Protein AF-A0A927NJ85-F1 (afdb_monomer)

Secondary structure (DSSP, 8-state):
-EEEE-SEEEEEETTEEEEEETTEEEE--HHHHHHHHHHTTS-B--SSHHHHHHHHHHHHTTSEEEE-S-SHHHHHHHHTTS-EEE-SS---GGG--HHHHHHHHHHH-SS-PPPHHHHHHHHHTT----TTTTSTT-HHHHHHHH-SSS--SSS-HHHHHTT-TTHHHHHHHHHHHHHTTSEEE-

Solvent-accessible surface area (backbone atoms only — not comparable to full-atom values): 10404 Å² total; per-residue (Å²): 104,29,29,31,30,29,35,41,85,73,48,76,54,98,61,29,30,31,38,29,54,98,86,49,76,47,78,38,54,53,68,46,26,51,53,43,60,55,14,45,40,33,80,38,65,60,89,47,74,68,48,42,53,43,48,52,50,33,35,75,73,58,38,25,45,74,25,69,82,68,58,69,59,36,56,47,62,43,44,62,73,31,44,62,40,62,50,94,67,86,70,78,70,84,84,50,54,72,68,47,50,48,52,50,50,50,54,63,29,84,61,54,84,55,42,55,40,57,49,42,46,35,56,68,70,66,55,74,76,41,74,82,62,60,38,84,83,35,43,65,62,52,47,42,70,79,50,77,53,88,82,52,77,87,57,48,64,60,64,60,39,64,72,41,87,53,35,60,60,50,50,53,38,51,37,51,35,21,56,69,60,50,34,44,32,80

Nearest PDB structures (foldseek):
  6gri-assembly1_2-2  TM=5.937E-01  e=5.751E-01  Escherichia coli
  6tay-assembly1_A  TM=2.257E-01  e=4.557E+00  Mus musculus

Foldseek 3Di:
DKKAFAFDFDDDDDQWTWGDDPHDTDIDDNLLSVLNVVRLLHIDDQPDPVNVVSVVVCVVVVRMPDFDPDDLLSLLVRQQVWFKAFDPDDDDVPPDDPLLVQLLLVRPQPLDTDGLLLSLLCVLVPPTSDPVCSDHPNNVVSVCSSDVDPPCPPPPSSRVSSPRPCSSVSSVSSSNCSNVRRIGID

Sequence (186 aa):
MLYISKGKLVKRRRKQVLVSRFGGGQVLNELQSRLWLNGLTGFVEPMDSEEEQAVLFLIKEGLAIACEMGTGREQYLTLTKCILCVYKKKGRTWFYKKREKEVLLWLRYQGMRLSIEELIFLFEKKIAPTPERLKKGNEEAIRRLLYPSPIIIGNPLRNVMAVALCRDEIISTVLSLLKKREIFLI

pLDDT: mean 88.99, std 10.51, range [46.75, 97.81]

Structure (mmCIF, N/CA/C/O backbone):
data_AF-A0A927NJ85-F1
#
_entry.id   AF-A0A927NJ85-F1
#
loop_
_atom_site.group_PDB
_atom_site.id
_atom_site.type_symbol
_atom_site.label_atom_id
_atom_site.label_alt_id
_atom_site.label_comp_id
_atom_site.label_asym_id
_atom_site.label_entity_id
_atom_site.label_seq_id
_atom_site.pdbx_PDB_ins_code
_atom_site.Cartn_x
_atom_site.Cartn_y
_atom_site.Cartn_z
_atom_site.occupancy
_atom_site.B_iso_or_equiv
_atom_site.auth_seq_id
_atom_site.auth_comp_id
_atom_site.auth_asym_id
_atom_site.auth_atom_id
_atom_site.pdbx_PDB_model_num
ATOM 1 N N . MET A 1 1 ? 1.120 -8.685 -17.686 1.00 90.31 1 MET A N 1
ATOM 2 C CA . MET A 1 1 ? 1.214 -8.794 -16.203 1.00 90.31 1 MET A CA 1
ATOM 3 C C . MET A 1 1 ? 0.954 -7.427 -15.589 1.00 90.31 1 MET A C 1
ATOM 5 O O . MET A 1 1 ? 1.341 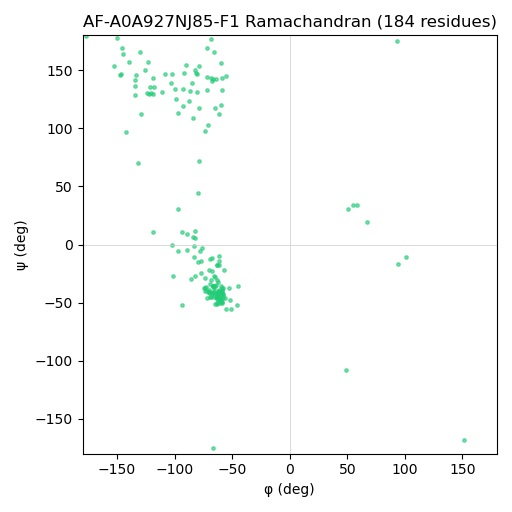-6.446 -16.206 1.00 90.31 1 MET A O 1
ATOM 9 N N . LEU A 1 2 ? 0.364 -7.326 -14.394 1.00 95.00 2 LEU A N 1
ATOM 10 C CA . LEU A 1 2 ? 0.303 -6.044 -13.681 1.00 95.00 2 LEU A CA 1
ATOM 11 C C . LEU A 1 2 ? 1.534 -5.876 -12.787 1.00 95.00 2 LEU A C 1
ATOM 13 O O . LEU A 1 2 ? 2.119 -6.852 -12.321 1.00 95.00 2 LEU A O 1
ATOM 17 N N . TYR A 1 3 ? 1.905 -4.637 -12.489 1.00 96.50 3 TYR A N 1
ATOM 18 C CA . TYR A 1 3 ? 2.911 -4.327 -11.478 1.00 96.50 3 TYR A CA 1
ATOM 19 C C . TYR A 1 3 ? 2.514 -3.112 -10.645 1.00 96.50 3 TYR A C 1
ATOM 21 O O . TYR A 1 3 ? 1.735 -2.263 -11.077 1.00 96.50 3 TYR A O 1
ATOM 29 N N . ILE A 1 4 ? 3.071 -3.020 -9.441 1.00 96.88 4 ILE A N 1
ATOM 30 C CA . ILE A 1 4 ? 2.970 -1.839 -8.580 1.00 96.88 4 ILE A CA 1
ATOM 31 C C . ILE A 1 4 ? 4.344 -1.512 -7.997 1.00 96.88 4 ILE A C 1
ATOM 33 O O . ILE A 1 4 ? 5.128 -2.408 -7.668 1.00 96.88 4 ILE A O 1
ATOM 37 N N . SER A 1 5 ? 4.659 -0.225 -7.897 1.00 97.00 5 SER A N 1
ATOM 38 C CA . SER A 1 5 ? 5.986 0.235 -7.487 1.00 97.00 5 SER A CA 1
ATOM 39 C C . SER A 1 5 ? 6.163 0.220 -5.973 1.00 97.00 5 SER A C 1
ATOM 41 O O . SER A 1 5 ? 5.246 0.496 -5.198 1.00 97.00 5 SER A O 1
ATOM 43 N N . LYS A 1 6 ? 7.399 -0.041 -5.558 1.00 95.69 6 LYS A N 1
ATOM 44 C CA . LYS A 1 6 ? 7.869 -0.069 -4.175 1.00 95.69 6 LYS A CA 1
ATOM 45 C C . LYS A 1 6 ? 9.024 0.913 -3.990 1.00 95.69 6 LYS A C 1
ATOM 47 O O . LYS A 1 6 ? 9.736 1.271 -4.926 1.00 95.69 6 LYS A O 1
ATOM 52 N N . GLY A 1 7 ? 9.235 1.331 -2.752 1.00 93.56 7 GLY A N 1
ATOM 53 C CA . GLY A 1 7 ? 10.247 2.300 -2.366 1.00 93.56 7 GLY A CA 1
ATOM 54 C C . GLY A 1 7 ? 9.734 3.738 -2.334 1.00 93.56 7 GLY A C 1
ATOM 55 O O . GLY A 1 7 ? 8.596 4.067 -2.668 1.00 93.56 7 GLY A O 1
ATOM 56 N N . LYS A 1 8 ? 10.617 4.621 -1.880 1.00 92.06 8 LYS A N 1
ATOM 57 C CA . LYS A 1 8 ? 10.346 6.034 -1.650 1.00 92.06 8 LYS A CA 1
ATOM 58 C C . LYS A 1 8 ? 11.099 6.884 -2.664 1.00 92.06 8 LYS A C 1
ATOM 60 O O . LYS A 1 8 ? 12.315 6.769 -2.788 1.00 92.06 8 LYS A O 1
ATOM 65 N N . LEU A 1 9 ? 10.404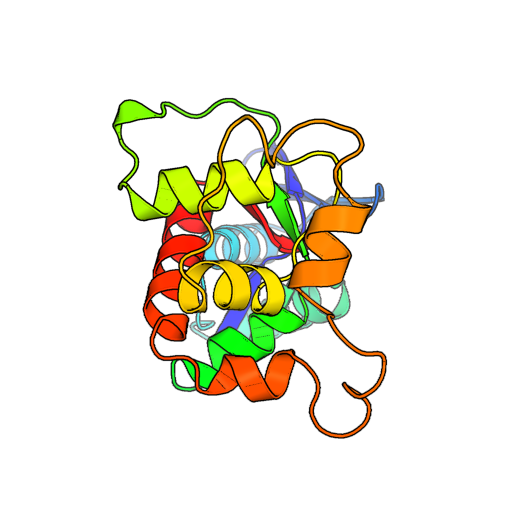 7.822 -3.305 1.00 91.56 9 LEU A N 1
ATOM 66 C CA . LEU A 1 9 ? 11.047 8.850 -4.124 1.00 91.56 9 LEU A CA 1
ATOM 67 C C . LEU A 1 9 ? 11.908 9.754 -3.227 1.00 91.56 9 LEU A C 1
ATOM 69 O O . LEU A 1 9 ? 11.379 10.434 -2.344 1.00 91.56 9 LEU A O 1
ATOM 73 N N . VAL A 1 10 ? 13.220 9.774 -3.461 1.00 89.44 10 VAL A N 1
ATOM 74 C CA . VAL A 1 10 ? 14.168 10.647 -2.748 1.00 89.44 10 VAL A CA 1
ATOM 75 C C . VAL A 1 10 ? 14.377 11.941 -3.518 1.00 89.44 10 VAL A C 1
ATOM 77 O O . VAL A 1 10 ? 14.241 13.030 -2.963 1.00 89.44 10 VAL A O 1
ATOM 80 N N . LYS A 1 11 ? 14.700 11.830 -4.808 1.00 87.94 11 LYS A N 1
ATOM 81 C CA . LYS A 1 11 ? 14.971 12.975 -5.679 1.00 87.94 11 LYS A CA 1
ATOM 82 C C . LYS A 1 11 ? 14.513 12.669 -7.096 1.00 87.94 11 LYS A C 1
ATOM 84 O O . LYS A 1 11 ? 14.620 11.540 -7.556 1.00 87.94 11 LYS A O 1
ATOM 89 N N . ARG A 1 12 ? 14.045 13.693 -7.803 1.00 88.69 12 ARG A N 1
ATOM 90 C CA . ARG A 1 12 ? 13.775 13.642 -9.242 1.00 88.69 12 ARG A CA 1
ATOM 91 C C . ARG A 1 12 ? 14.666 14.667 -9.934 1.00 88.69 12 ARG A C 1
ATOM 93 O O . ARG A 1 12 ? 14.713 15.815 -9.499 1.00 88.69 12 ARG A O 1
ATOM 100 N N . ARG A 1 13 ? 15.392 14.255 -10.974 1.00 84.25 13 ARG A N 1
ATOM 101 C CA . ARG A 1 13 ? 16.228 15.135 -11.806 1.00 84.25 13 ARG A CA 1
ATOM 102 C C . ARG A 1 13 ? 15.888 14.894 -13.270 1.00 84.25 13 ARG A C 1
ATOM 104 O O . ARG A 1 13 ? 16.181 13.826 -13.792 1.00 84.25 13 ARG A O 1
ATOM 111 N N . ARG A 1 14 ? 15.290 15.890 -13.936 1.00 84.75 14 ARG A N 1
ATOM 112 C CA . ARG A 1 14 ? 14.797 15.767 -15.320 1.00 84.75 14 ARG A CA 1
ATOM 113 C C . ARG A 1 14 ? 13.950 14.492 -15.480 1.00 84.75 14 ARG A C 1
ATOM 115 O O . ARG A 1 14 ? 12.849 14.415 -14.930 1.00 84.75 14 ARG A O 1
ATOM 122 N N . LYS A 1 15 ? 14.499 13.498 -16.179 1.00 88.06 15 LYS A N 1
ATOM 123 C CA . LYS A 1 15 ? 13.859 12.231 -16.528 1.00 88.06 15 LYS A CA 1
ATOM 124 C C . LYS A 1 15 ? 14.298 11.039 -15.666 1.00 88.06 15 LYS A C 1
ATOM 126 O O . LYS A 1 15 ? 13.780 9.950 -15.853 1.00 88.06 15 LYS A O 1
ATOM 131 N N . GLN A 1 16 ? 15.207 11.245 -14.714 1.00 91.19 16 GLN A N 1
ATOM 132 C CA . GLN A 1 16 ? 15.686 10.206 -13.804 1.00 91.19 16 GLN A CA 1
ATOM 133 C C . GLN A 1 16 ? 15.156 10.416 -12.384 1.00 91.19 16 GLN A C 1
ATOM 135 O O . GLN A 1 16 ? 15.002 11.553 -11.908 1.00 91.19 16 GLN A O 1
ATOM 140 N N . VAL A 1 17 ? 14.908 9.314 -11.682 1.00 93.12 17 VAL A N 1
ATOM 141 C CA . VAL A 1 17 ? 14.544 9.320 -10.263 1.00 93.12 17 VAL A CA 1
ATOM 142 C C . VAL A 1 17 ? 15.569 8.561 -9.430 1.00 93.12 17 VAL A C 1
ATOM 144 O O . VAL A 1 17 ? 16.118 7.548 -9.849 1.00 93.12 17 VAL A O 1
ATOM 147 N N . LEU A 1 18 ? 15.809 9.075 -8.227 1.00 93.50 18 LEU A N 1
ATOM 148 C CA . LEU A 1 18 ? 16.498 8.377 -7.152 1.00 93.50 18 LEU A CA 1
ATOM 149 C C . LEU A 1 18 ? 15.433 7.780 -6.235 1.00 93.50 18 LEU A C 1
ATOM 151 O O . LEU A 1 18 ? 14.696 8.524 -5.572 1.00 93.50 18 LEU A O 1
ATOM 155 N N . VAL A 1 19 ? 15.362 6.454 -6.204 1.00 92.50 19 VAL A N 1
ATOM 156 C CA . VAL A 1 19 ? 14.448 5.690 -5.352 1.00 92.50 19 VAL A CA 1
ATOM 157 C C . VAL A 1 19 ? 15.228 5.130 -4.178 1.00 92.50 19 VAL A C 1
ATOM 159 O O . VAL A 1 19 ? 16.350 4.670 -4.353 1.00 92.50 19 VAL A O 1
ATOM 162 N N . SER A 1 20 ? 14.648 5.162 -2.980 1.00 90.38 20 SER A N 1
ATOM 163 C CA . SER A 1 20 ? 15.223 4.496 -1.817 1.00 90.38 20 SER A CA 1
ATOM 164 C C . SER A 1 20 ? 14.316 3.413 -1.266 1.00 90.38 20 SER A C 1
ATOM 166 O O . SER A 1 20 ? 13.115 3.622 -1.078 1.00 90.38 20 SER A O 1
ATOM 168 N N . ARG A 1 21 ? 14.925 2.272 -0.951 1.00 82.12 21 ARG A N 1
ATOM 169 C CA . ARG A 1 21 ? 14.306 1.149 -0.254 1.00 82.12 21 ARG A CA 1
ATOM 170 C C . ARG A 1 21 ? 15.271 0.687 0.838 1.00 82.12 21 ARG A C 1
ATOM 172 O O . ARG A 1 21 ? 16.457 0.531 0.581 1.00 82.12 21 ARG A O 1
ATOM 179 N N . PHE A 1 22 ? 14.781 0.560 2.073 1.00 74.75 22 PHE A N 1
ATOM 180 C CA . PHE A 1 22 ? 15.582 0.166 3.247 1.00 74.75 22 PHE A CA 1
ATOM 181 C C . PHE A 1 22 ? 16.890 0.962 3.479 1.00 74.75 22 PHE A C 1
ATOM 183 O O . PHE A 1 22 ? 17.843 0.435 4.035 1.00 74.75 22 PHE A O 1
ATOM 190 N N . GLY A 1 23 ? 16.944 2.242 3.093 1.00 70.19 23 GLY A N 1
ATOM 191 C CA . GLY A 1 23 ? 18.097 3.119 3.357 1.00 70.19 23 GLY A CA 1
ATOM 192 C C . GLY A 1 23 ? 19.138 3.192 2.234 1.00 70.19 23 GLY A C 1
ATOM 193 O O . GLY A 1 23 ? 19.880 4.168 2.187 1.00 70.19 23 GLY A O 1
ATOM 194 N N . GLY A 1 24 ? 19.134 2.253 1.280 1.00 77.75 24 GLY A N 1
ATOM 195 C CA . GLY A 1 24 ? 19.903 2.356 0.031 1.00 77.75 24 GLY A CA 1
ATOM 196 C C . GLY A 1 24 ? 19.173 3.208 -1.010 1.00 77.75 24 GLY A C 1
ATOM 197 O O . GLY A 1 24 ? 17.941 3.272 -0.985 1.00 77.75 24 GLY A O 1
ATOM 198 N N . GLY A 1 25 ? 19.907 3.893 -1.894 1.00 86.44 25 GLY A N 1
ATOM 199 C CA . GLY A 1 25 ? 19.354 4.721 -2.972 1.00 86.44 25 GLY A CA 1
ATOM 200 C C . GLY A 1 25 ? 19.847 4.273 -4.349 1.00 86.44 25 GLY A C 1
ATOM 201 O O . GLY A 1 25 ? 21.050 4.153 -4.547 1.00 86.44 25 GLY A O 1
ATOM 202 N N . GLN A 1 26 ? 18.933 4.073 -5.298 1.00 90.31 26 GLN A N 1
ATOM 203 C CA . GLN A 1 26 ? 19.224 3.646 -6.668 1.00 90.31 26 GLN A CA 1
ATOM 204 C C . GLN A 1 26 ? 18.721 4.681 -7.673 1.00 90.31 26 GLN A C 1
ATOM 206 O O . GLN A 1 26 ? 17.577 5.143 -7.593 1.00 90.31 26 GLN A O 1
ATOM 211 N N . VAL A 1 27 ? 19.590 5.070 -8.605 1.00 93.50 27 VAL A N 1
ATOM 212 C CA . VAL A 1 27 ? 19.229 5.954 -9.717 1.00 93.50 27 VAL A CA 1
ATOM 213 C C . VAL A 1 27 ? 18.716 5.096 -10.863 1.00 93.50 27 VAL A C 1
ATOM 215 O O . VAL A 1 27 ? 19.418 4.207 -11.332 1.00 93.50 27 VAL A O 1
ATOM 218 N N . LEU A 1 28 ? 17.495 5.375 -11.304 1.00 95.50 28 LEU A N 1
ATOM 219 C CA . LEU A 1 28 ? 16.866 4.692 -12.426 1.00 95.50 28 LEU A CA 1
ATOM 220 C C . LEU A 1 28 ? 17.145 5.431 -13.736 1.00 95.50 28 LEU A C 1
ATOM 222 O O . LEU A 1 28 ? 17.226 6.664 -13.759 1.00 95.50 28 LEU A O 1
ATOM 226 N N . ASN A 1 29 ? 17.243 4.686 -14.840 1.00 94.88 29 ASN A N 1
ATOM 227 C CA . ASN A 1 29 ? 17.284 5.283 -16.177 1.00 94.88 29 ASN A CA 1
ATOM 228 C C . ASN A 1 29 ? 15.923 5.921 -16.540 1.00 94.88 29 ASN A C 1
ATOM 230 O O . ASN A 1 29 ? 14.977 5.878 -15.752 1.00 94.88 29 ASN A O 1
ATOM 234 N N . GLU A 1 30 ? 15.815 6.558 -17.706 1.00 96.00 30 GLU A N 1
ATOM 235 C CA . GLU A 1 30 ? 14.591 7.266 -18.112 1.00 96.00 30 GLU A CA 1
ATOM 236 C C . GLU A 1 30 ? 13.355 6.352 -18.161 1.00 96.00 30 GLU A C 1
ATOM 238 O O . GLU A 1 30 ? 12.328 6.673 -17.555 1.00 96.00 30 GLU A O 1
ATOM 243 N N . LEU A 1 31 ? 13.468 5.200 -18.826 1.00 96.50 31 LEU A N 1
ATOM 244 C CA . LEU A 1 31 ? 12.372 4.247 -18.989 1.00 96.50 31 LEU A CA 1
ATOM 245 C C . LEU A 1 31 ? 11.917 3.681 -17.636 1.00 96.50 31 LEU A C 1
ATOM 247 O O . LEU A 1 31 ? 10.745 3.778 -17.272 1.00 96.50 31 LEU A O 1
ATOM 251 N N . GLN A 1 32 ? 12.866 3.188 -16.842 1.00 97.00 32 GLN A N 1
ATOM 252 C CA . GLN A 1 32 ? 12.628 2.674 -15.492 1.00 97.00 32 GLN A CA 1
ATOM 253 C C . GLN A 1 32 ? 12.015 3.740 -14.582 1.00 97.00 32 GLN A C 1
ATOM 255 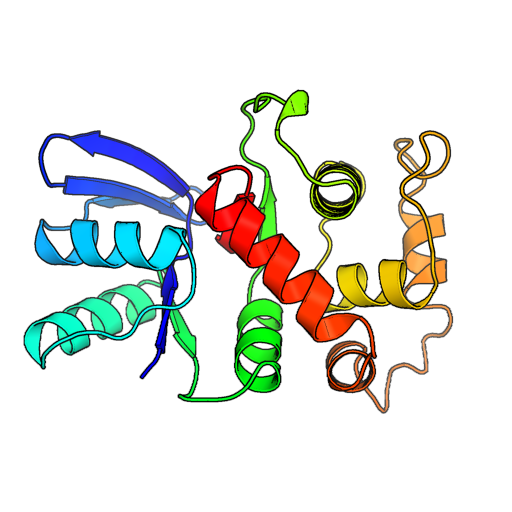O O . GLN A 1 32 ? 11.110 3.449 -13.806 1.00 97.00 32 GLN A O 1
ATOM 260 N N . SER A 1 33 ? 12.473 4.991 -14.686 1.00 97.00 33 SER A N 1
ATOM 261 C CA . SER A 1 33 ? 11.937 6.105 -13.902 1.00 97.00 33 SER A CA 1
ATOM 262 C C . SER A 1 33 ? 10.474 6.370 -14.228 1.00 97.00 33 SER A C 1
ATOM 264 O O . SER A 1 33 ? 9.673 6.580 -13.316 1.00 97.00 33 SER A O 1
ATOM 266 N N . ARG A 1 34 ? 10.113 6.360 -15.515 1.00 96.44 34 ARG A N 1
ATOM 267 C CA . ARG A 1 34 ? 8.730 6.538 -15.967 1.00 96.44 34 ARG A CA 1
ATOM 268 C C . ARG A 1 34 ? 7.842 5.399 -15.472 1.00 96.44 34 ARG A C 1
ATOM 270 O O . ARG A 1 34 ? 6.827 5.667 -14.833 1.00 96.44 34 ARG A O 1
ATOM 277 N N . LEU A 1 35 ? 8.258 4.153 -15.686 1.00 97.62 35 LEU A N 1
ATOM 278 C CA . LEU A 1 35 ? 7.508 2.969 -15.260 1.00 97.62 35 LEU A CA 1
ATOM 279 C C . LEU A 1 35 ? 7.342 2.916 -13.742 1.00 97.62 35 LEU A C 1
ATOM 281 O O . LEU A 1 35 ? 6.237 2.702 -13.241 1.00 97.62 35 LEU A O 1
ATOM 285 N N . TRP A 1 36 ? 8.406 3.202 -12.995 1.00 97.12 36 TRP A N 1
ATOM 286 C CA . TRP A 1 36 ? 8.342 3.256 -11.542 1.00 97.12 36 TRP A CA 1
ATOM 287 C C . TRP A 1 36 ? 7.392 4.362 -11.054 1.00 97.12 36 TRP A C 1
ATOM 289 O O . TRP A 1 36 ? 6.592 4.131 -10.147 1.00 97.12 36 TRP A O 1
ATOM 299 N N . LEU A 1 37 ? 7.406 5.548 -11.676 1.00 95.50 37 LEU A N 1
ATOM 300 C CA . LEU A 1 37 ? 6.470 6.632 -11.351 1.00 95.50 37 LEU A CA 1
ATOM 301 C C . LEU A 1 37 ? 5.012 6.283 -11.682 1.00 95.50 37 LEU A C 1
ATOM 303 O O . LEU A 1 37 ? 4.126 6.695 -10.932 1.00 95.50 37 LEU A O 1
ATOM 307 N N . ASN A 1 38 ? 4.758 5.535 -12.757 1.00 95.38 38 ASN A N 1
ATOM 308 C CA . ASN A 1 38 ? 3.413 5.072 -13.107 1.00 95.38 38 ASN A CA 1
ATOM 309 C C . ASN A 1 38 ? 2.886 4.107 -12.034 1.00 95.38 38 ASN A C 1
ATOM 311 O O . ASN A 1 38 ? 1.834 4.352 -11.435 1.00 95.38 38 ASN A O 1
ATOM 315 N N . GLY A 1 39 ? 3.682 3.087 -11.697 1.00 95.50 39 GLY A N 1
ATOM 316 C CA . GLY A 1 39 ? 3.336 2.090 -10.681 1.00 95.50 39 GLY A CA 1
ATOM 317 C C . GLY A 1 39 ? 3.273 2.635 -9.249 1.00 95.50 39 GLY A C 1
ATOM 318 O O . GLY A 1 39 ? 2.767 1.959 -8.360 1.00 95.50 39 GLY A O 1
ATOM 319 N N . LEU A 1 40 ? 3.742 3.861 -8.975 1.00 92.06 40 LEU A N 1
ATOM 320 C CA . LEU A 1 40 ? 3.536 4.498 -7.663 1.00 92.06 40 LEU A CA 1
ATOM 321 C C . LEU A 1 40 ? 2.067 4.836 -7.392 1.00 92.06 40 LEU A C 1
ATOM 323 O O . LEU A 1 40 ? 1.693 5.052 -6.241 1.00 92.06 40 LEU A O 1
ATOM 327 N N . THR A 1 41 ? 1.260 4.969 -8.443 1.00 89.19 41 THR A N 1
ATOM 328 C CA . THR A 1 41 ? -0.128 5.437 -8.331 1.00 89.19 41 THR A CA 1
ATOM 329 C C . THR A 1 41 ? -1.154 4.307 -8.300 1.00 89.19 41 THR A C 1
ATOM 331 O O . THR A 1 41 ? -2.333 4.574 -8.072 1.00 89.19 41 THR A O 1
ATOM 334 N N . GLY A 1 42 ? -0.713 3.062 -8.480 1.00 93.31 42 GLY A N 1
ATOM 335 C CA . GLY A 1 42 ? -1.552 1.870 -8.482 1.00 93.31 42 GLY A CA 1
ATOM 336 C C . GLY A 1 42 ? -0.966 0.764 -9.354 1.00 93.31 42 GLY A C 1
ATOM 337 O O . GLY A 1 42 ? 0.188 0.845 -9.772 1.00 93.31 42 GLY A O 1
ATOM 338 N N . PHE A 1 43 ? -1.771 -0.265 -9.616 1.00 95.38 43 PHE A N 1
ATOM 339 C CA . PHE A 1 43 ? -1.409 -1.347 -10.528 1.00 95.38 43 PHE A CA 1
ATOM 340 C C . PHE A 1 43 ? -1.425 -0.864 -11.980 1.00 95.38 43 PHE A C 1
ATOM 342 O O . PHE A 1 43 ? -2.378 -0.208 -12.401 1.00 95.38 43 PHE A O 1
ATOM 349 N N . VAL A 1 44 ? -0.372 -1.186 -12.728 1.00 95.50 44 VAL A N 1
ATOM 350 C CA . VAL A 1 44 ? -0.165 -0.760 -14.118 1.00 95.50 44 VAL A CA 1
ATOM 351 C C . VAL A 1 44 ? 0.271 -1.956 -14.956 1.00 95.50 44 VAL A C 1
ATOM 353 O O . VAL A 1 44 ? 0.970 -2.836 -14.459 1.00 95.50 44 VAL A O 1
ATOM 356 N N . GLU A 1 45 ? -0.146 -1.990 -16.217 1.00 95.31 45 GLU A N 1
ATOM 357 C CA . GLU A 1 45 ? 0.305 -2.964 -17.211 1.00 95.31 45 GLU A CA 1
ATOM 358 C C . GLU A 1 45 ? 1.387 -2.326 -18.104 1.00 95.31 45 GLU A C 1
ATOM 360 O O . GLU A 1 45 ? 1.201 -1.176 -18.513 1.00 95.31 45 GLU A O 1
ATOM 365 N N . PRO A 1 46 ? 2.518 -3.007 -18.378 1.00 95.44 46 PRO A N 1
ATOM 366 C CA . PRO A 1 46 ? 3.469 -2.552 -19.388 1.00 95.44 46 PRO A CA 1
ATOM 367 C C . PRO A 1 46 ? 2.841 -2.637 -20.786 1.00 95.44 46 PRO A C 1
ATOM 369 O O . PRO A 1 46 ? 2.100 -3.571 -21.082 1.00 95.44 46 PRO A O 1
ATOM 372 N N . MET A 1 47 ? 3.135 -1.662 -21.643 1.00 95.00 47 MET A N 1
ATOM 373 C CA . MET A 1 47 ? 2.506 -1.532 -22.964 1.00 95.00 47 MET A CA 1
ATOM 374 C C . MET A 1 47 ? 3.141 -2.414 -24.044 1.00 95.00 47 MET A C 1
ATOM 376 O O . MET A 1 47 ? 2.474 -2.771 -25.013 1.00 95.00 47 MET A O 1
ATOM 380 N N . ASP A 1 48 ? 4.423 -2.738 -23.898 1.00 95.81 48 ASP A N 1
ATOM 381 C CA . ASP A 1 48 ? 5.208 -3.483 -24.877 1.00 95.81 48 ASP A CA 1
ATOM 382 C C . ASP A 1 48 ? 6.316 -4.308 -24.197 1.00 95.81 48 ASP A C 1
ATOM 384 O O . ASP A 1 48 ? 6.503 -4.273 -22.975 1.00 95.81 48 ASP A O 1
ATOM 388 N N . SER A 1 49 ? 7.065 -5.064 -25.002 1.00 95.81 49 SER A N 1
ATOM 389 C CA . SER A 1 49 ? 8.149 -5.924 -24.521 1.00 95.81 49 SER A CA 1
ATOM 390 C C . SER A 1 49 ? 9.313 -5.151 -23.890 1.00 95.81 49 SER A C 1
ATOM 392 O O . SER A 1 49 ? 10.014 -5.696 -23.037 1.00 95.81 49 SER A O 1
ATOM 394 N N . GLU A 1 50 ? 9.553 -3.903 -24.305 1.00 96.81 50 GLU A N 1
ATOM 395 C CA . GLU A 1 50 ? 10.621 -3.072 -23.739 1.00 96.81 50 GLU A CA 1
ATOM 396 C C . GLU A 1 50 ? 10.242 -2.630 -22.318 1.00 96.81 50 GLU A C 1
ATOM 398 O O . GLU A 1 50 ? 11.031 -2.770 -21.376 1.00 96.81 50 GLU A O 1
ATOM 403 N N . GLU A 1 51 ? 9.001 -2.169 -22.137 1.00 97.69 51 GLU A N 1
ATOM 404 C CA . GLU A 1 51 ? 8.452 -1.853 -20.822 1.00 97.69 51 GLU A CA 1
ATOM 405 C C . GLU A 1 51 ? 8.411 -3.081 -19.914 1.00 97.69 51 GLU A C 1
ATOM 407 O O . GLU A 1 51 ? 8.770 -2.981 -18.739 1.00 97.69 51 GLU A O 1
ATOM 412 N N . GLU A 1 52 ? 8.032 -4.245 -20.442 1.00 96.94 52 GLU A N 1
ATOM 413 C CA . GLU A 1 52 ? 7.996 -5.487 -19.674 1.00 96.94 52 GLU A CA 1
ATOM 414 C C . GLU A 1 52 ? 9.382 -5.856 -19.127 1.00 96.94 52 GLU A C 1
ATOM 416 O O . GLU A 1 52 ? 9.525 -6.099 -17.925 1.00 96.94 52 GLU A O 1
ATOM 421 N N . GLN A 1 53 ? 10.430 -5.803 -19.956 1.00 97.31 53 GLN A N 1
ATOM 422 C CA . GLN A 1 53 ? 11.806 -6.044 -19.505 1.00 97.31 53 GLN A CA 1
ATOM 423 C C . GLN A 1 53 ? 12.261 -5.030 -18.449 1.00 97.31 53 GLN A C 1
ATOM 425 O O . GLN A 1 53 ? 12.894 -5.397 -17.453 1.00 97.31 53 GLN A O 1
ATOM 430 N N . ALA A 1 54 ? 11.913 -3.754 -18.620 1.00 97.44 54 ALA A N 1
ATOM 431 C CA . ALA A 1 54 ? 12.233 -2.724 -17.641 1.00 97.44 54 ALA A CA 1
ATOM 432 C C . ALA A 1 54 ? 11.478 -2.924 -16.312 1.00 97.44 54 ALA A C 1
ATOM 434 O O . ALA A 1 54 ? 12.053 -2.695 -15.244 1.00 97.44 54 ALA A O 1
ATOM 435 N N . VAL A 1 55 ? 10.228 -3.398 -16.339 1.00 97.81 55 VAL A N 1
ATOM 436 C CA . VAL A 1 55 ? 9.480 -3.775 -15.128 1.00 97.81 55 VAL A CA 1
ATOM 437 C C . VAL A 1 55 ? 10.096 -5.005 -14.462 1.00 97.81 55 VAL A C 1
ATOM 439 O O . VAL A 1 55 ? 10.256 -5.005 -13.241 1.00 97.81 55 VAL A O 1
ATOM 442 N N . LEU A 1 56 ? 10.502 -6.026 -15.223 1.00 97.62 56 LEU A N 1
ATOM 443 C CA . LEU A 1 56 ? 11.198 -7.200 -14.680 1.00 97.62 56 LEU A CA 1
ATOM 444 C C . LEU A 1 56 ? 12.499 -6.810 -13.971 1.00 97.62 56 LEU A C 1
ATOM 446 O O . LEU A 1 56 ? 12.784 -7.324 -12.887 1.00 97.62 56 LEU A O 1
ATOM 450 N N . PHE A 1 57 ? 13.243 -5.843 -14.515 1.00 96.56 57 PHE A N 1
ATOM 451 C CA . PHE A 1 57 ? 14.378 -5.244 -13.814 1.00 96.56 57 PHE A CA 1
ATOM 452 C C . PHE A 1 57 ? 13.947 -4.606 -12.484 1.00 96.56 57 PHE A C 1
ATOM 454 O O . PHE A 1 57 ? 14.522 -4.918 -11.445 1.00 96.56 57 PHE A O 1
ATOM 461 N N . LEU A 1 58 ? 12.906 -3.763 -12.475 1.00 96.94 58 LEU A N 1
ATOM 462 C CA . LEU A 1 58 ? 12.413 -3.144 -11.235 1.00 96.94 58 LEU A CA 1
ATOM 463 C C . LEU A 1 58 ? 11.976 -4.186 -10.195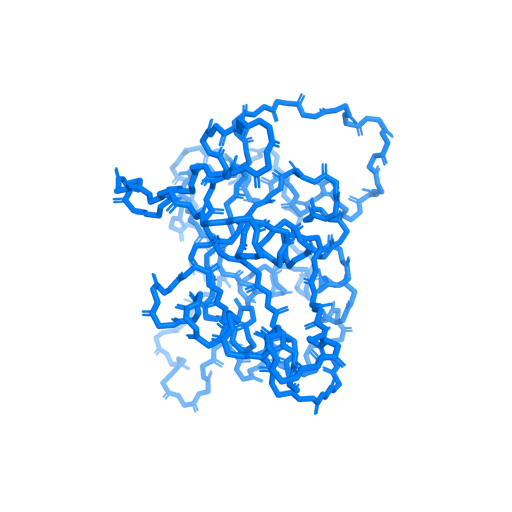 1.00 96.94 58 LEU A C 1
ATOM 465 O O . LEU A 1 58 ? 12.206 -3.986 -9.003 1.00 96.94 58 LEU A O 1
ATOM 469 N N . ILE A 1 59 ? 11.365 -5.292 -10.622 1.00 96.62 59 ILE A N 1
ATOM 470 C CA . ILE A 1 59 ? 10.978 -6.402 -9.743 1.00 96.62 59 ILE A CA 1
ATOM 471 C C . ILE A 1 59 ? 12.217 -7.092 -9.168 1.00 96.62 59 ILE A C 1
ATOM 473 O O . ILE A 1 59 ? 12.270 -7.324 -7.960 1.00 96.62 59 ILE A O 1
ATOM 477 N N . LYS A 1 60 ? 13.226 -7.375 -10.002 1.00 95.75 60 LYS A N 1
ATOM 478 C CA . LYS A 1 60 ? 14.498 -7.981 -9.581 1.00 95.75 60 LYS A CA 1
ATOM 479 C C . LYS A 1 60 ? 15.215 -7.131 -8.529 1.00 95.75 60 LYS A C 1
ATOM 481 O O . LYS A 1 60 ? 15.682 -7.664 -7.528 1.00 95.75 60 LYS A O 1
ATOM 486 N N . GLU A 1 61 ? 15.215 -5.813 -8.705 1.00 93.94 61 GLU A N 1
ATOM 487 C CA . GLU A 1 61 ? 15.771 -4.853 -7.740 1.00 93.94 61 GLU A CA 1
ATOM 488 C C . GLU A 1 61 ? 14.853 -4.632 -6.516 1.00 93.94 61 GLU A C 1
ATOM 490 O O . GLU A 1 61 ? 15.169 -3.893 -5.580 1.00 93.94 61 GLU A O 1
ATOM 495 N N . GLY A 1 62 ? 13.671 -5.257 -6.502 1.00 94.12 62 GLY A N 1
ATOM 496 C CA . GLY A 1 62 ? 12.672 -5.121 -5.446 1.00 94.12 62 GLY A CA 1
ATOM 497 C C . GLY A 1 62 ? 12.033 -3.730 -5.360 1.00 94.12 62 GLY A C 1
ATOM 498 O O . GLY A 1 62 ? 11.468 -3.373 -4.324 1.00 94.12 62 GLY A O 1
ATOM 499 N N . LEU A 1 63 ? 12.124 -2.942 -6.432 1.00 95.88 63 LEU A N 1
ATOM 500 C CA . LEU A 1 63 ? 11.501 -1.628 -6.611 1.00 95.88 63 LEU A CA 1
ATOM 501 C C . LEU A 1 63 ? 10.097 -1.707 -7.218 1.00 95.88 63 LEU A C 1
ATOM 503 O O . LEU A 1 63 ? 9.416 -0.690 -7.329 1.00 95.88 63 LEU A O 1
ATOM 507 N N . ALA A 1 64 ? 9.651 -2.899 -7.591 1.00 96.81 64 ALA A N 1
ATOM 508 C CA . ALA A 1 64 ? 8.282 -3.197 -7.970 1.00 96.81 64 ALA A CA 1
ATOM 509 C C . ALA A 1 64 ? 7.921 -4.615 -7.518 1.00 96.81 64 ALA A C 1
ATOM 511 O O . ALA A 1 64 ? 8.778 -5.391 -7.091 1.00 96.81 64 ALA A O 1
ATOM 512 N N . ILE A 1 65 ? 6.641 -4.950 -7.592 1.00 96.25 65 ILE A N 1
ATOM 513 C CA . ILE A 1 65 ? 6.157 -6.316 -7.425 1.00 96.25 65 ILE A CA 1
ATOM 514 C C . ILE A 1 65 ? 5.144 -6.626 -8.523 1.00 96.25 65 ILE A C 1
ATOM 516 O O . ILE A 1 65 ? 4.293 -5.790 -8.834 1.00 96.25 65 ILE A O 1
ATOM 520 N N . ALA A 1 66 ? 5.264 -7.815 -9.113 1.00 95.69 66 ALA A N 1
ATOM 521 C CA . ALA A 1 66 ? 4.296 -8.319 -10.074 1.00 95.69 66 ALA A CA 1
ATOM 522 C C . ALA A 1 66 ? 2.990 -8.709 -9.376 1.00 95.69 66 ALA A C 1
ATOM 524 O O . ALA A 1 66 ? 2.981 -9.239 -8.261 1.00 95.69 66 ALA A O 1
ATOM 525 N N . CYS A 1 67 ? 1.899 -8.470 -10.081 1.00 93.44 67 CYS A N 1
ATOM 526 C CA . CYS A 1 67 ? 0.555 -8.894 -9.759 1.00 93.44 67 CYS A CA 1
ATOM 527 C C . CYS A 1 67 ? 0.047 -9.692 -10.957 1.00 93.44 67 CYS A C 1
ATOM 529 O O . CYS A 1 67 ? 0.146 -9.249 -12.106 1.00 93.44 67 CYS A O 1
ATOM 531 N N . GLU A 1 68 ? -0.484 -10.879 -10.689 1.00 87.50 68 GLU A N 1
ATOM 532 C CA . GLU A 1 68 ? -1.161 -11.659 -11.720 1.00 87.50 68 GLU A CA 1
ATOM 533 C C . GLU A 1 68 ? -2.331 -10.839 -12.283 1.00 87.50 68 GLU A C 1
ATOM 535 O O . GLU A 1 68 ? -2.954 -10.050 -11.561 1.00 87.50 68 GLU A O 1
ATOM 540 N N . MET A 1 69 ? -2.577 -10.965 -13.591 1.00 76.81 69 MET A N 1
ATOM 541 C CA . MET A 1 69 ? -3.716 -10.313 -14.240 1.00 76.81 69 MET A CA 1
ATOM 542 C C . MET A 1 69 ? -4.984 -10.877 -13.598 1.00 76.81 69 MET A C 1
ATOM 544 O O . MET A 1 69 ? -5.253 -12.069 -13.728 1.00 76.81 69 MET A O 1
ATOM 548 N N . GLY A 1 70 ? -5.728 -10.060 -12.853 1.00 65.44 70 GLY A N 1
ATOM 549 C CA . GLY A 1 70 ? -6.798 -10.597 -12.023 1.00 65.44 70 GLY A CA 1
ATOM 550 C C . GLY A 1 70 ? -7.630 -9.572 -11.262 1.00 65.44 70 GLY A C 1
ATOM 551 O O . GLY A 1 70 ? -7.447 -8.358 -11.359 1.00 65.44 70 GLY A O 1
ATOM 552 N N . THR A 1 71 ? -8.587 -10.129 -10.530 1.00 79.81 71 THR A N 1
ATOM 553 C CA . THR A 1 71 ? -9.632 -9.498 -9.723 1.00 79.81 71 THR A CA 1
ATOM 554 C C . THR A 1 71 ? -9.082 -8.734 -8.503 1.00 79.81 71 THR A C 1
ATOM 556 O O . THR A 1 71 ? -7.876 -8.630 -8.267 1.00 79.81 71 THR A O 1
ATOM 559 N N . GLY A 1 72 ? -9.975 -8.214 -7.651 1.00 86.38 72 GLY A N 1
ATOM 560 C CA . GLY A 1 72 ? -9.592 -7.604 -6.369 1.00 86.38 72 GLY A CA 1
ATOM 561 C C . GLY A 1 72 ? -8.799 -8.541 -5.440 1.00 86.38 72 GLY A C 1
ATOM 562 O O . GLY A 1 72 ? -8.031 -8.071 -4.597 1.00 86.38 72 GLY A O 1
ATOM 563 N N . ARG A 1 73 ? -8.908 -9.868 -5.613 1.00 91.62 73 ARG A N 1
ATOM 564 C CA . ARG A 1 73 ? -8.165 -10.853 -4.813 1.00 91.62 73 ARG A CA 1
ATOM 565 C C . ARG A 1 73 ? -6.668 -10.852 -5.130 1.00 91.62 73 ARG A C 1
ATOM 567 O O . ARG A 1 73 ? -5.855 -10.935 -4.215 1.00 91.62 73 ARG A O 1
ATOM 574 N N . GLU A 1 74 ? -6.272 -10.739 -6.386 1.00 92.94 74 GLU A N 1
ATOM 575 C CA . GLU A 1 74 ? -4.867 -10.762 -6.802 1.00 92.94 74 GLU A CA 1
ATOM 576 C C . GLU A 1 74 ? -4.157 -9.479 -6.349 1.00 92.94 74 GLU A C 1
ATOM 578 O O . GLU A 1 74 ? -3.039 -9.521 -5.821 1.00 92.94 74 GLU A O 1
ATOM 583 N N . GLN A 1 75 ? -4.859 -8.345 -6.434 1.00 94.25 75 GLN A N 1
ATOM 584 C CA . GLN A 1 75 ? -4.405 -7.068 -5.883 1.00 94.25 75 GLN A CA 1
ATOM 585 C C . GLN A 1 75 ? -4.212 -7.151 -4.366 1.00 94.25 75 GLN A C 1
ATOM 587 O O . GLN A 1 75 ? -3.172 -6.740 -3.847 1.00 94.25 75 GLN A O 1
ATOM 592 N N . TYR A 1 76 ? -5.178 -7.744 -3.658 1.00 95.19 76 TYR A N 1
ATOM 593 C CA . TYR A 1 76 ? -5.079 -8.016 -2.228 1.00 95.19 76 TYR A CA 1
ATOM 594 C C . TYR A 1 76 ? -3.833 -8.847 -1.894 1.00 95.19 76 TYR A C 1
ATOM 596 O O . TYR A 1 76 ? -2.994 -8.429 -1.096 1.00 95.19 76 TYR A O 1
ATOM 604 N N . LEU A 1 77 ? -3.680 -10.008 -2.537 1.00 93.50 77 LEU A N 1
ATOM 605 C CA . LEU A 1 77 ? -2.567 -10.922 -2.284 1.00 93.50 77 LEU A CA 1
ATOM 606 C C . LEU A 1 77 ? -1.219 -10.276 -2.611 1.00 93.50 77 LEU A C 1
ATOM 608 O O . LEU A 1 77 ? -0.230 -10.571 -1.939 1.00 93.50 77 LEU A O 1
ATOM 612 N N . THR A 1 78 ? -1.169 -9.383 -3.595 1.00 95.00 78 THR A N 1
ATOM 613 C CA . THR A 1 78 ? 0.036 -8.609 -3.897 1.00 95.00 78 THR A CA 1
ATOM 614 C C . THR A 1 78 ? 0.339 -7.600 -2.791 1.00 95.00 78 THR A C 1
ATOM 616 O O . THR A 1 78 ? 1.471 -7.550 -2.312 1.00 95.00 78 THR A O 1
ATOM 619 N N . LEU A 1 79 ? -0.663 -6.861 -2.304 1.00 95.12 79 LEU A N 1
ATOM 620 C CA . LEU A 1 79 ? -0.484 -5.893 -1.216 1.00 95.12 79 LEU A CA 1
ATOM 621 C C . LEU A 1 79 ? -0.100 -6.548 0.121 1.00 95.12 79 LEU A C 1
ATOM 623 O O . LEU A 1 79 ? 0.607 -5.919 0.902 1.00 95.12 79 LEU A O 1
ATOM 627 N N . THR A 1 80 ? -0.470 -7.813 0.369 1.00 93.94 80 THR A N 1
ATOM 628 C CA . THR A 1 80 ? -0.024 -8.565 1.571 1.00 93.94 80 THR A CA 1
ATOM 629 C C . THR A 1 80 ? 1.495 -8.783 1.608 1.00 93.94 80 THR A C 1
ATOM 631 O O . THR A 1 80 ? 2.071 -9.039 2.659 1.00 93.94 80 THR A O 1
ATOM 634 N N . LYS A 1 81 ? 2.180 -8.630 0.466 1.00 93.12 81 LYS A N 1
ATOM 635 C CA . LYS A 1 81 ? 3.646 -8.719 0.335 1.00 93.12 81 LYS A CA 1
ATOM 636 C C . LYS A 1 81 ? 4.337 -7.348 0.456 1.00 93.12 81 LYS A C 1
ATOM 638 O O . LYS A 1 81 ? 5.520 -7.205 0.122 1.00 93.12 81 LYS A O 1
ATOM 643 N N . CYS A 1 82 ? 3.601 -6.320 0.875 1.00 92.81 82 CYS A N 1
ATOM 644 C CA . CYS A 1 82 ? 4.064 -4.942 0.973 1.00 92.81 82 CYS A CA 1
ATOM 645 C C . CYS A 1 82 ? 3.830 -4.379 2.373 1.00 92.81 82 CYS A C 1
ATOM 647 O O . CYS A 1 82 ? 2.851 -4.698 3.041 1.00 92.81 82 CYS A O 1
ATOM 649 N N . ILE A 1 83 ? 4.702 -3.458 2.780 1.00 91.00 83 ILE A N 1
ATOM 650 C CA . ILE A 1 83 ? 4.478 -2.643 3.977 1.00 91.00 83 ILE A CA 1
ATOM 651 C C . ILE A 1 83 ? 3.926 -1.284 3.546 1.00 91.00 83 ILE A C 1
ATOM 653 O O . ILE A 1 83 ? 4.557 -0.577 2.757 1.00 91.00 83 ILE A O 1
ATOM 657 N N . LEU A 1 84 ? 2.772 -0.899 4.093 1.00 93.38 84 LEU A N 1
ATOM 658 C CA . LEU A 1 84 ? 2.153 0.405 3.859 1.00 93.38 84 LEU A CA 1
ATOM 659 C C . LEU A 1 84 ? 2.855 1.473 4.709 1.00 93.38 84 LEU A C 1
ATOM 661 O O . LEU A 1 84 ? 2.837 1.413 5.937 1.00 93.38 84 LEU A O 1
ATOM 665 N N . CYS A 1 85 ? 3.475 2.464 4.068 1.00 91.00 85 CYS A N 1
ATOM 666 C CA . CYS A 1 85 ? 4.210 3.526 4.755 1.00 91.00 85 CYS A CA 1
ATOM 667 C C . CYS A 1 85 ? 3.655 4.906 4.411 1.00 91.00 85 CYS A C 1
ATOM 669 O O . CYS A 1 85 ? 3.437 5.223 3.247 1.00 91.00 85 CYS A O 1
ATOM 671 N N . VAL A 1 86 ? 3.491 5.768 5.414 1.00 91.06 86 VAL A N 1
ATOM 672 C CA . VAL A 1 86 ? 3.027 7.150 5.216 1.00 91.06 86 VAL A CA 1
ATOM 673 C C . VAL A 1 86 ? 4.204 8.060 4.864 1.00 91.06 86 VAL A C 1
ATOM 675 O O . VAL A 1 86 ? 5.280 7.980 5.468 1.00 91.06 86 VAL A O 1
ATOM 678 N N . TYR A 1 87 ? 4.019 8.976 3.912 1.00 87.25 87 TYR A N 1
ATOM 679 C CA . TYR A 1 87 ? 4.989 10.048 3.699 1.00 87.25 87 TYR A CA 1
ATOM 680 C C . TYR A 1 87 ? 4.996 11.011 4.896 1.00 87.25 87 TYR A C 1
ATOM 682 O O . TYR A 1 87 ? 3.957 11.394 5.420 1.00 87.25 87 TYR A O 1
ATOM 690 N N . LYS A 1 88 ? 6.179 11.489 5.311 1.00 73.12 88 LYS A N 1
ATOM 691 C CA . LYS A 1 88 ? 6.310 12.430 6.447 1.00 73.12 88 LYS A CA 1
ATOM 692 C C . LYS A 1 88 ? 5.582 13.774 6.245 1.00 73.12 88 LYS A C 1
ATOM 694 O O . LYS A 1 88 ? 5.442 14.534 7.199 1.00 73.12 88 LYS A O 1
ATOM 699 N N . LYS A 1 89 ? 5.157 14.107 5.022 1.00 66.19 89 LYS A N 1
ATOM 700 C CA . LYS A 1 89 ? 4.480 15.377 4.733 1.00 66.19 89 LYS A CA 1
ATOM 701 C C . LYS A 1 89 ? 3.007 15.285 5.133 1.00 66.19 89 LYS A C 1
ATOM 703 O O . LYS A 1 89 ? 2.316 14.347 4.754 1.00 66.19 89 LYS A O 1
ATOM 708 N N . LYS A 1 90 ? 2.518 16.283 5.874 1.00 56.97 90 LYS A N 1
ATOM 709 C CA . LYS A 1 90 ? 1.083 16.457 6.126 1.00 56.97 90 LYS A CA 1
ATOM 710 C C . LYS A 1 90 ? 0.429 16.920 4.820 1.00 56.97 90 LYS A C 1
ATOM 712 O O . LYS A 1 90 ? 0.592 18.076 4.439 1.00 56.97 90 LYS A O 1
ATOM 717 N N . GLY A 1 91 ? -0.260 16.024 4.117 1.00 59.97 91 GLY A N 1
ATOM 718 C CA . GLY A 1 91 ? -1.129 16.416 3.011 1.00 59.97 91 GLY A CA 1
ATOM 719 C C . GLY A 1 91 ? -2.331 17.242 3.490 1.00 59.97 91 GLY A C 1
ATOM 720 O O . GLY A 1 91 ? -2.621 17.314 4.690 1.00 59.97 91 GLY A O 1
ATOM 721 N N . ARG A 1 92 ? -3.029 17.900 2.557 1.00 62.34 92 ARG A N 1
ATOM 722 C CA . ARG A 1 92 ? -4.206 18.735 2.858 1.00 62.34 92 ARG A CA 1
ATOM 723 C C . ARG A 1 92 ? -5.400 17.833 3.190 1.00 62.34 92 ARG A C 1
ATOM 725 O O . ARG A 1 92 ? -6.094 17.354 2.298 1.00 62.34 92 ARG A O 1
ATOM 732 N N . THR A 1 93 ? -5.656 17.632 4.480 1.00 62.78 93 THR A N 1
ATOM 733 C CA . THR A 1 93 ? -6.646 16.678 5.016 1.00 62.78 93 THR A CA 1
ATOM 734 C C . THR A 1 93 ? -8.100 16.932 4.603 1.00 62.78 93 THR A C 1
ATOM 736 O O . THR A 1 93 ? -8.920 16.020 4.712 1.00 62.78 93 THR A O 1
ATOM 739 N N . TRP A 1 94 ? -8.445 18.131 4.121 1.00 60.66 94 TRP A N 1
ATOM 740 C CA . TRP A 1 94 ? -9.820 18.477 3.738 1.00 60.66 94 TRP A CA 1
ATOM 741 C C . TRP A 1 94 ? -10.318 17.718 2.494 1.00 60.66 94 TRP A C 1
ATOM 743 O O . TRP A 1 94 ? -11.491 17.371 2.428 1.00 60.66 94 TRP A O 1
ATOM 753 N N . PHE A 1 95 ? -9.432 17.363 1.554 1.00 78.12 95 PHE A N 1
ATOM 754 C CA . PHE A 1 95 ? -9.795 16.671 0.302 1.00 78.12 95 PHE A CA 1
ATOM 755 C C . PHE A 1 95 ? -9.908 15.141 0.435 1.00 78.12 95 PHE A C 1
ATOM 757 O O . PHE A 1 95 ? -10.037 14.427 -0.566 1.00 78.12 95 PHE A O 1
ATOM 764 N N . TYR A 1 96 ? -9.801 14.607 1.654 1.00 86.12 96 TYR A N 1
ATOM 765 C CA . TYR A 1 96 ? -9.865 13.167 1.890 1.00 86.12 96 TYR A CA 1
ATOM 766 C C . TYR A 1 96 ? -11.284 12.718 2.216 1.00 86.12 96 TYR A C 1
ATOM 768 O O . TYR A 1 96 ? -11.963 13.301 3.068 1.00 86.12 96 TYR A O 1
ATOM 776 N N . LYS A 1 97 ? -11.700 11.629 1.568 1.00 91.19 97 LYS A N 1
ATOM 777 C CA . LYS A 1 97 ? -12.911 10.888 1.919 1.00 91.19 97 LYS A CA 1
ATOM 778 C C . LYS A 1 97 ? -12.789 10.380 3.358 1.00 91.19 97 LYS A C 1
ATOM 780 O O . LYS A 1 97 ? -11.685 10.181 3.867 1.00 91.19 97 LYS A O 1
ATOM 785 N N . LYS A 1 98 ? -13.923 10.121 4.014 1.00 91.44 98 LYS A N 1
ATOM 786 C CA . LYS A 1 98 ? -13.953 9.609 5.396 1.00 91.44 98 LYS A CA 1
ATOM 787 C C . LYS A 1 98 ? -13.062 8.368 5.568 1.00 91.44 98 LYS A C 1
ATOM 789 O O . LYS A 1 98 ? -12.210 8.352 6.450 1.00 91.44 98 LYS A O 1
ATOM 794 N N . ARG A 1 99 ? -13.180 7.399 4.655 1.00 93.50 99 ARG A N 1
ATOM 795 C CA . ARG A 1 99 ? -12.391 6.157 4.668 1.00 93.50 99 ARG A CA 1
ATOM 796 C C . ARG A 1 99 ? -10.885 6.397 4.535 1.00 93.50 99 ARG A C 1
ATOM 798 O O . ARG A 1 99 ? -10.101 5.818 5.274 1.00 93.50 99 ARG A O 1
ATOM 805 N N . GLU A 1 100 ? -10.478 7.309 3.652 1.00 94.38 100 GLU A N 1
ATOM 806 C CA . GLU A 1 100 ? -9.069 7.695 3.481 1.00 94.38 100 GLU A CA 1
ATOM 807 C C . GLU A 1 100 ? -8.491 8.312 4.760 1.00 94.38 100 GLU A C 1
ATOM 809 O O . GLU A 1 100 ? -7.356 8.014 5.129 1.00 94.38 100 GLU A O 1
ATOM 814 N N . LYS A 1 101 ? -9.274 9.145 5.461 1.00 92.44 101 LYS A N 1
ATOM 815 C CA . LYS A 1 101 ? -8.868 9.730 6.749 1.00 92.44 101 LYS A CA 1
ATOM 816 C C . LYS A 1 101 ? -8.657 8.646 7.804 1.00 92.44 101 LYS A C 1
ATOM 818 O O . LYS A 1 101 ? -7.629 8.660 8.474 1.00 92.44 101 LYS A O 1
ATOM 823 N N . GLU A 1 102 ? -9.594 7.709 7.926 1.00 94.25 102 GLU A N 1
ATOM 824 C CA . GLU A 1 102 ? -9.504 6.599 8.883 1.00 94.25 102 GLU A CA 1
ATOM 825 C C . GLU A 1 102 ? -8.300 5.691 8.585 1.00 94.25 102 GLU A C 1
ATOM 827 O O . GLU A 1 102 ? -7.523 5.393 9.491 1.00 94.25 102 GLU A O 1
ATOM 832 N N . VAL A 1 103 ? -8.079 5.324 7.316 1.00 95.12 103 VAL A N 1
ATOM 833 C CA . VAL A 1 103 ? -6.902 4.539 6.904 1.00 95.12 103 VAL A CA 1
ATOM 834 C C . VAL A 1 103 ? -5.606 5.279 7.242 1.00 95.12 103 VAL A C 1
ATOM 836 O O . VAL A 1 103 ? -4.695 4.695 7.822 1.00 95.12 103 VAL A O 1
ATOM 839 N N . LEU A 1 104 ? -5.510 6.577 6.937 1.00 92.88 104 LEU A N 1
ATOM 840 C CA . LEU A 1 104 ? -4.312 7.357 7.256 1.00 92.88 104 LEU A CA 1
ATOM 841 C C . LEU A 1 104 ? -4.059 7.481 8.759 1.00 92.88 104 LEU A C 1
ATOM 843 O O . LEU A 1 104 ? -2.899 7.519 9.159 1.00 92.88 104 LEU A O 1
ATOM 847 N N . LEU A 1 105 ? -5.102 7.566 9.588 1.00 92.38 105 LEU A N 1
ATOM 848 C CA . LEU A 1 105 ? -4.943 7.583 11.044 1.00 92.38 105 LEU A CA 1
ATOM 849 C C . LEU A 1 105 ? -4.336 6.270 11.544 1.00 92.38 105 LEU A C 1
ATOM 851 O O . LEU A 1 105 ? -3.365 6.313 12.298 1.00 92.38 105 LEU A O 1
ATOM 855 N N . TRP A 1 106 ? -4.831 5.131 11.053 1.00 94.19 106 TRP A N 1
ATOM 856 C CA . TRP A 1 106 ? -4.246 3.822 11.344 1.00 94.19 106 TRP A CA 1
ATOM 857 C C . TRP A 1 106 ? -2.787 3.723 10.894 1.00 94.19 106 TRP A C 1
ATOM 859 O O . TRP A 1 106 ? -1.926 3.351 11.683 1.00 94.19 106 TRP A O 1
ATOM 869 N N . LEU A 1 107 ? -2.475 4.126 9.660 1.00 92.38 107 LEU A N 1
ATOM 870 C CA . LEU A 1 107 ? -1.110 4.042 9.123 1.00 92.38 107 LEU A CA 1
ATOM 871 C C . LEU A 1 107 ? -0.127 5.037 9.766 1.00 92.38 107 LEU A C 1
ATOM 873 O O . LEU A 1 107 ? 1.086 4.839 9.703 1.00 92.38 107 LEU A O 1
ATOM 877 N N . ARG A 1 108 ? -0.622 6.126 10.366 1.00 90.38 108 ARG A N 1
ATOM 878 C CA . ARG A 1 108 ? 0.193 7.093 11.123 1.00 90.38 108 ARG A CA 1
ATOM 879 C C . ARG A 1 108 ? 0.451 6.659 12.559 1.00 90.38 108 ARG A C 1
ATOM 881 O O . ARG A 1 108 ? 1.262 7.304 13.229 1.00 90.38 108 ARG A O 1
ATOM 888 N N . TYR A 1 109 ? -0.225 5.617 13.037 1.00 88.69 109 TYR A N 1
ATOM 889 C CA . TYR A 1 109 ? 0.008 5.095 14.369 1.00 88.69 109 TYR A CA 1
ATOM 890 C C . TYR A 1 109 ? 1.464 4.647 14.506 1.00 88.69 109 TYR A C 1
ATOM 892 O O . TYR A 1 109 ? 1.943 3.794 13.767 1.00 88.69 109 TYR A O 1
ATOM 900 N N . GLN A 1 110 ? 2.193 5.252 15.440 1.00 77.94 110 GLN A N 1
ATOM 901 C CA . GLN A 1 110 ? 3.629 4.998 15.587 1.00 77.94 110 GLN A CA 1
ATOM 902 C C . GLN A 1 110 ? 3.930 3.698 16.334 1.00 77.94 110 GLN A C 1
ATOM 904 O O . GLN A 1 110 ? 5.065 3.232 16.294 1.00 77.94 110 GLN A O 1
ATOM 909 N N . GLY A 1 111 ? 2.931 3.129 17.010 1.00 78.75 111 GLY A N 1
ATOM 910 C CA . GLY A 1 111 ? 3.109 1.935 17.820 1.00 78.75 111 GLY A CA 1
ATOM 911 C C . GLY A 1 111 ? 3.281 0.65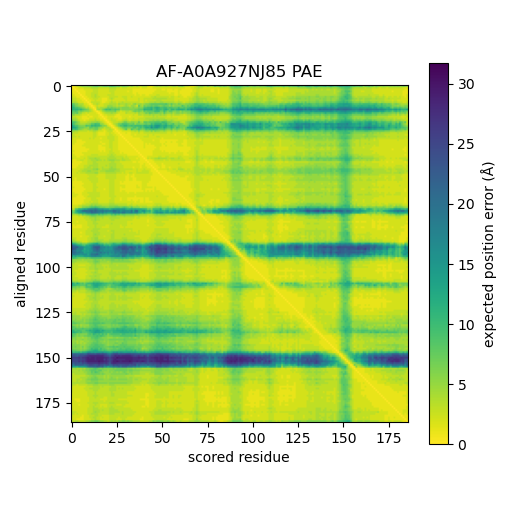2 17.002 1.00 78.75 111 GLY A C 1
ATOM 912 O O . GLY A 1 111 ? 3.973 -0.273 17.417 1.00 78.75 111 GLY A O 1
ATOM 913 N N . MET A 1 112 ? 2.713 0.583 15.797 1.00 83.56 112 MET A N 1
ATOM 914 C CA . MET A 1 112 ? 2.876 -0.590 14.938 1.00 83.56 112 MET A CA 1
ATOM 915 C C . MET A 1 112 ? 2.755 -0.247 13.458 1.00 83.56 112 MET A C 1
ATOM 917 O O . MET A 1 112 ? 2.076 0.700 13.072 1.00 83.56 112 MET A O 1
ATOM 921 N N . ARG A 1 113 ? 3.394 -1.063 12.617 1.00 87.31 113 ARG A N 1
ATOM 922 C CA . ARG A 1 113 ? 3.181 -1.044 11.168 1.00 87.31 113 ARG A CA 1
ATOM 923 C C . ARG A 1 113 ? 2.104 -2.061 10.833 1.00 87.31 113 ARG A C 1
ATOM 925 O O . ARG A 1 113 ? 2.299 -3.238 11.107 1.00 87.31 113 ARG A O 1
ATOM 932 N N . LEU A 1 114 ? 1.004 -1.589 10.258 1.00 89.38 114 LEU A N 1
ATOM 933 C CA . LEU A 1 114 ? -0.099 -2.438 9.826 1.00 89.38 114 LEU A CA 1
ATOM 934 C C . LEU A 1 114 ? 0.150 -2.957 8.406 1.00 89.38 114 LEU A C 1
ATOM 936 O O . LEU A 1 114 ? 0.471 -2.187 7.495 1.00 89.38 114 LEU A O 1
ATOM 940 N N . SER A 1 115 ? -0.028 -4.259 8.231 1.00 91.50 115 SER A N 1
ATOM 941 C CA . SER A 1 115 ? -0.219 -4.910 6.934 1.00 91.50 115 SER A CA 1
ATOM 942 C C . SER A 1 115 ? -1.607 -4.596 6.357 1.00 91.50 115 SER A C 1
ATOM 944 O O . SER A 1 115 ? -2.482 -4.050 7.039 1.00 91.50 115 SER A O 1
ATOM 946 N N . ILE A 1 116 ? -1.832 -4.934 5.083 1.00 95.25 116 ILE A N 1
ATOM 947 C CA . ILE A 1 116 ? -3.146 -4.739 4.454 1.00 95.25 116 ILE A CA 1
ATOM 948 C C . ILE A 1 116 ? -4.210 -5.647 5.088 1.00 95.25 116 ILE A C 1
ATOM 950 O O . ILE A 1 116 ? -5.348 -5.218 5.253 1.00 95.25 116 ILE A O 1
ATOM 954 N N . GLU A 1 117 ? -3.855 -6.871 5.484 1.00 93.94 117 GLU A N 1
ATOM 955 C CA . GLU A 1 117 ? -4.769 -7.800 6.145 1.00 93.94 117 GLU A CA 1
ATOM 956 C C . GLU A 1 117 ? -5.186 -7.317 7.536 1.00 93.94 117 GLU A C 1
ATOM 958 O O . GLU A 1 117 ? -6.372 -7.350 7.855 1.00 93.94 117 GLU A O 1
ATOM 963 N N . GLU A 1 118 ? -4.259 -6.784 8.331 1.00 93.25 118 GLU A N 1
ATOM 964 C CA . GLU A 1 118 ? -4.585 -6.198 9.636 1.00 93.25 118 GLU A CA 1
ATOM 965 C C . GLU A 1 118 ? -5.450 -4.948 9.480 1.00 93.25 118 GLU A C 1
ATOM 967 O O . GLU A 1 118 ? -6.405 -4.755 10.231 1.00 93.25 118 GLU A O 1
ATOM 972 N N . LEU A 1 119 ? -5.159 -4.116 8.474 1.00 95.19 119 LEU A N 1
ATOM 973 C CA . LEU A 1 119 ? -5.978 -2.950 8.169 1.00 95.19 119 LEU A CA 1
ATOM 974 C C . LEU A 1 119 ? -7.413 -3.368 7.817 1.00 95.19 119 LEU A C 1
ATOM 976 O O . LEU A 1 119 ? -8.358 -2.848 8.407 1.00 95.19 119 LEU A O 1
ATOM 980 N N . ILE A 1 120 ? -7.582 -4.328 6.903 1.00 96.12 120 ILE A N 1
ATOM 981 C CA . ILE A 1 120 ? -8.901 -4.857 6.523 1.00 96.12 120 ILE A CA 1
ATOM 982 C C . ILE A 1 120 ? -9.614 -5.441 7.739 1.00 96.12 120 ILE A C 1
ATOM 984 O O . ILE A 1 120 ? -10.786 -5.141 7.941 1.00 96.12 120 ILE A O 1
ATOM 988 N N . PHE A 1 121 ? -8.917 -6.191 8.594 1.00 94.69 121 PHE A N 1
ATOM 989 C CA . PHE A 1 121 ? -9.504 -6.740 9.812 1.00 94.69 121 PHE A CA 1
ATOM 990 C C . PHE A 1 121 ? -10.078 -5.654 10.725 1.00 94.69 121 PHE A C 1
ATOM 992 O O . PHE A 1 121 ? -11.210 -5.784 11.196 1.00 94.69 121 PHE A O 1
ATOM 999 N N . LEU A 1 122 ? -9.333 -4.567 10.959 1.00 94.44 122 LEU A N 1
ATOM 1000 C CA . LEU A 1 122 ? -9.802 -3.453 11.788 1.00 94.44 122 LEU A CA 1
ATOM 1001 C C . LEU A 1 122 ? -11.102 -2.866 11.226 1.00 94.44 122 LEU A C 1
ATOM 1003 O O . LEU A 1 122 ? -12.040 -2.619 11.982 1.00 94.44 122 LEU A O 1
ATOM 1007 N N . PHE A 1 123 ? -11.201 -2.700 9.907 1.00 95.56 123 PHE A N 1
ATOM 1008 C CA . PHE A 1 123 ? -12.408 -2.177 9.269 1.00 95.56 123 PHE A CA 1
ATOM 1009 C C . PHE A 1 123 ? -13.570 -3.172 9.234 1.00 95.56 123 PHE A C 1
ATOM 1011 O O . PHE A 1 123 ? -14.702 -2.773 9.511 1.00 95.56 123 PHE A O 1
ATOM 1018 N N . GLU A 1 124 ? -13.303 -4.449 8.969 1.00 94.75 124 GLU A N 1
ATOM 1019 C CA . GLU A 1 124 ? -14.296 -5.528 8.981 1.00 94.75 124 GLU A CA 1
ATOM 1020 C C . GLU A 1 124 ? -14.938 -5.655 10.370 1.00 94.75 124 GLU A C 1
ATOM 1022 O O . GLU A 1 124 ? -16.155 -5.774 10.510 1.00 94.75 124 GLU A O 1
ATOM 1027 N N . LYS A 1 125 ? -14.126 -5.534 11.426 1.00 93.62 125 LYS A N 1
ATOM 1028 C CA . LYS A 1 125 ? -14.585 -5.521 12.822 1.00 93.62 125 LYS A CA 1
ATOM 1029 C C . LYS A 1 125 ? -15.087 -4.156 13.296 1.00 93.62 125 LYS A C 1
ATOM 1031 O O . LYS A 1 125 ? -15.422 -4.017 14.470 1.00 93.62 125 LYS A O 1
ATOM 1036 N N . LYS A 1 126 ? -15.172 -3.159 12.407 1.00 94.00 126 LYS A N 1
ATOM 1037 C CA . LYS A 1 126 ? -15.643 -1.791 12.699 1.00 94.00 126 LYS A CA 1
ATOM 1038 C C . LYS A 1 126 ? -14.869 -1.121 13.843 1.00 94.00 126 LYS A C 1
ATOM 1040 O O . LYS A 1 126 ? -15.413 -0.333 14.616 1.00 94.00 126 LYS A O 1
ATOM 1045 N N . ILE A 1 127 ? -13.582 -1.428 13.948 1.00 93.00 127 ILE A N 1
ATOM 1046 C CA . ILE A 1 127 ? -12.675 -0.878 14.944 1.00 93.00 127 ILE A CA 1
ATOM 1047 C C . ILE A 1 127 ? -12.154 0.473 14.446 1.00 93.00 127 ILE A C 1
ATOM 1049 O O . ILE A 1 127 ? -11.350 0.556 13.517 1.00 93.00 127 ILE A O 1
ATOM 1053 N N . ALA A 1 128 ? -12.612 1.551 15.081 1.00 92.56 128 ALA A N 1
ATOM 1054 C CA . ALA A 1 128 ? -12.253 2.909 14.692 1.00 92.56 128 ALA A CA 1
ATOM 1055 C C . ALA A 1 128 ? -10.872 3.344 15.235 1.00 92.56 128 ALA A C 1
ATOM 1057 O O . ALA A 1 128 ? -10.511 2.979 16.359 1.00 92.56 128 ALA A O 1
ATOM 1058 N N . PRO A 1 129 ? -10.120 4.177 14.491 1.00 92.81 129 PRO A N 1
ATOM 1059 C CA . PRO A 1 129 ? -8.853 4.759 14.936 1.00 92.81 129 PRO A CA 1
ATOM 1060 C C . PRO A 1 129 ? -9.088 5.946 15.889 1.00 92.81 129 PRO A C 1
ATOM 1062 O O . PRO A 1 129 ? -8.912 7.106 15.514 1.00 92.81 129 PRO A O 1
ATOM 1065 N N . THR A 1 130 ? -9.536 5.679 17.118 1.00 91.75 130 THR A N 1
ATOM 1066 C CA . THR A 1 130 ? -9.799 6.743 18.104 1.00 91.75 130 THR A CA 1
ATOM 1067 C C . THR A 1 130 ? -8.507 7.252 18.755 1.00 91.75 130 THR A C 1
ATOM 1069 O O . THR A 1 130 ? -7.535 6.494 18.853 1.00 91.75 130 THR A O 1
ATOM 1072 N N . PRO A 1 131 ? -8.466 8.511 19.238 1.00 88.12 131 PRO A N 1
ATOM 1073 C CA . PRO A 1 131 ? -7.299 9.048 19.934 1.00 88.12 131 PRO A CA 1
ATOM 1074 C C . PRO A 1 131 ? -6.836 8.165 21.090 1.00 88.12 131 PRO A C 1
ATOM 1076 O O . PRO A 1 131 ? -5.637 8.010 21.280 1.00 88.12 131 PRO A O 1
ATOM 1079 N N . GLU A 1 132 ? -7.764 7.547 21.826 1.00 88.50 132 GLU A N 1
ATOM 1080 C CA . GLU A 1 132 ? -7.470 6.655 22.947 1.00 88.50 132 GLU A CA 1
ATOM 1081 C C . GLU A 1 132 ? -6.701 5.434 22.487 1.00 88.50 132 GLU A C 1
ATOM 1083 O O . GLU A 1 132 ? -5.757 5.075 23.174 1.00 88.50 132 GLU A O 1
ATOM 1088 N N . ARG A 1 133 ? -7.069 4.839 21.342 1.00 88.56 133 ARG A N 1
ATOM 1089 C CA . ARG A 1 133 ? -6.418 3.651 20.766 1.00 88.56 133 ARG A CA 1
ATOM 1090 C C . ARG A 1 133 ? -5.065 3.982 20.156 1.00 88.56 133 ARG A C 1
ATOM 1092 O O . ARG A 1 133 ? -4.136 3.201 20.315 1.00 88.56 133 ARG A O 1
ATOM 1099 N N . LEU A 1 134 ? -4.933 5.146 19.524 1.00 88.06 134 LEU A N 1
ATOM 1100 C CA . LEU A 1 134 ? -3.706 5.571 18.847 1.00 88.06 134 LEU A CA 1
ATOM 1101 C C . LEU A 1 134 ? -2.641 6.174 19.785 1.00 88.06 134 LEU A C 1
ATOM 1103 O O . LEU A 1 134 ? -1.656 6.747 19.309 1.00 88.06 134 LEU A O 1
ATOM 1107 N N . LYS A 1 135 ? -2.803 6.047 21.109 1.00 87.06 135 LYS A N 1
ATOM 1108 C CA . LYS A 1 135 ? -1.775 6.433 22.085 1.00 87.06 135 LYS A CA 1
ATOM 1109 C C . LYS A 1 135 ? -0.562 5.505 21.995 1.00 87.06 135 LYS A C 1
ATOM 1111 O O . LYS A 1 135 ? -0.679 4.296 21.783 1.00 87.06 135 LYS A O 1
ATOM 1116 N N . LYS A 1 136 ? 0.623 6.087 22.178 1.00 84.50 136 LYS A N 1
ATOM 1117 C CA . LYS A 1 136 ? 1.866 5.331 22.374 1.00 84.50 136 LYS A CA 1
ATOM 1118 C C . LYS A 1 136 ? 1.705 4.436 23.611 1.00 84.50 136 LYS A C 1
ATOM 1120 O O . LYS A 1 136 ? 1.228 4.932 24.628 1.00 84.50 136 LYS A O 1
ATOM 1125 N N . GLY A 1 137 ? 2.083 3.161 23.524 1.00 83.38 137 GLY A N 1
ATOM 1126 C CA . GLY A 1 137 ? 1.901 2.183 24.608 1.00 83.38 137 GLY A CA 1
ATOM 1127 C C . GLY A 1 137 ? 0.701 1.241 24.430 1.00 83.38 137 GLY A C 1
ATOM 1128 O O . GLY A 1 137 ? 0.582 0.259 25.158 1.00 83.38 137 GLY A O 1
ATOM 1129 N N . ASN A 1 138 ? -0.185 1.500 23.462 1.00 88.94 138 ASN A N 1
ATOM 1130 C CA . ASN A 1 138 ? -1.340 0.636 23.178 1.00 88.94 138 ASN A CA 1
ATOM 1131 C C . ASN A 1 138 ? -1.064 -0.484 22.168 1.00 88.94 138 ASN A C 1
ATOM 1133 O O . ASN A 1 138 ? -1.998 -1.157 21.721 1.00 88.94 138 ASN A O 1
ATOM 1137 N N . GLU A 1 139 ? 0.193 -0.692 21.789 1.00 87.94 139 GLU A N 1
ATOM 1138 C CA . GLU A 1 139 ? 0.582 -1.648 20.755 1.00 87.94 139 GLU A CA 1
ATOM 1139 C C . GLU A 1 139 ? 0.080 -3.051 21.096 1.00 87.94 139 GLU A C 1
ATOM 1141 O O . GLU A 1 139 ? -0.540 -3.715 20.267 1.00 87.94 139 GLU A O 1
ATOM 1146 N N . GLU A 1 140 ? 0.272 -3.464 22.348 1.00 86.50 140 GLU A N 1
ATOM 1147 C CA . GLU A 1 140 ? -0.153 -4.769 22.850 1.00 86.50 140 GLU A CA 1
ATOM 1148 C C . GLU A 1 140 ? -1.675 -4.926 22.869 1.00 86.50 140 GLU A C 1
ATOM 1150 O O . GLU A 1 140 ? -2.199 -5.987 22.531 1.00 86.50 140 GLU A O 1
ATOM 1155 N N . ALA A 1 141 ? -2.414 -3.863 23.201 1.00 88.44 141 ALA A N 1
ATOM 1156 C CA . ALA A 1 141 ? -3.873 -3.895 23.176 1.00 88.44 141 ALA A CA 1
ATOM 1157 C C . ALA A 1 141 ? -4.399 -4.098 21.747 1.00 88.44 141 ALA A C 1
ATOM 1159 O O . ALA A 1 141 ? -5.310 -4.895 21.531 1.00 88.44 141 ALA A O 1
ATOM 1160 N N . ILE A 1 142 ? -3.802 -3.424 20.758 1.00 88.69 142 ILE A N 1
ATOM 1161 C CA . ILE A 1 142 ? -4.176 -3.587 19.347 1.00 88.69 142 ILE A CA 1
ATOM 1162 C C . ILE A 1 142 ? -3.747 -4.965 18.827 1.00 88.69 142 ILE A C 1
ATOM 1164 O O . ILE A 1 142 ? -4.539 -5.630 18.161 1.00 88.69 142 ILE A O 1
ATOM 1168 N N . ARG A 1 143 ? -2.547 -5.445 19.180 1.00 87.81 143 ARG A N 1
ATOM 1169 C CA . ARG A 1 143 ? -2.082 -6.796 18.818 1.00 87.81 143 ARG A CA 1
ATOM 1170 C C . ARG A 1 143 ? -3.023 -7.881 19.330 1.00 87.81 143 ARG A C 1
ATOM 1172 O O . ARG A 1 143 ? -3.364 -8.775 18.565 1.00 87.81 143 ARG A O 1
ATOM 1179 N N . ARG A 1 144 ? -3.504 -7.775 20.573 1.00 86.81 144 ARG A N 1
ATOM 1180 C CA . ARG A 1 144 ? -4.489 -8.716 21.137 1.00 86.81 144 ARG A CA 1
ATOM 1181 C C . ARG A 1 144 ? -5.831 -8.694 20.404 1.00 86.81 144 ARG A C 1
ATOM 1183 O O . ARG A 1 144 ? -6.493 -9.722 20.345 1.00 86.81 144 ARG A O 1
ATOM 1190 N N . LEU A 1 145 ? -6.237 -7.556 19.834 1.00 87.38 145 LEU A N 1
ATOM 1191 C CA . LEU A 1 145 ? -7.446 -7.484 19.002 1.00 87.38 145 LEU A CA 1
ATOM 1192 C C . LEU A 1 145 ? -7.255 -8.172 17.646 1.00 87.38 145 LEU A C 1
ATOM 1194 O O . LEU A 1 145 ? -8.174 -8.831 17.169 1.00 87.38 145 LEU A O 1
ATOM 1198 N N . LEU A 1 146 ? -6.083 -7.999 17.030 1.00 85.75 146 LEU A N 1
ATOM 1199 C CA . LEU A 1 146 ? -5.742 -8.587 15.730 1.00 85.75 146 LEU A CA 1
ATOM 1200 C C . LEU A 1 146 ? -5.494 -10.099 15.827 1.00 85.75 146 LEU A C 1
ATOM 1202 O O . LEU A 1 146 ? -5.879 -10.852 14.935 1.00 85.75 146 LEU A O 1
ATOM 1206 N N . TYR A 1 147 ? -4.882 -10.537 16.929 1.00 83.06 147 TYR A N 1
ATOM 1207 C CA . TYR A 1 147 ? -4.448 -11.912 17.165 1.00 83.06 147 TYR A CA 1
ATOM 1208 C C . TYR A 1 147 ? -4.906 -12.387 18.560 1.00 83.06 147 TYR A C 1
ATOM 1210 O O . TYR A 1 147 ? -4.083 -12.546 19.463 1.00 83.06 147 TYR A O 1
ATOM 1218 N N . PRO A 1 148 ? -6.220 -12.601 18.773 1.00 69.94 148 PRO A N 1
ATOM 1219 C CA . PRO A 1 148 ? -6.782 -12.919 20.091 1.00 69.94 148 PRO A CA 1
ATOM 1220 C C . PRO A 1 148 ? -6.410 -14.313 20.620 1.00 69.94 148 PRO A C 1
ATOM 1222 O O . PRO A 1 148 ? -6.632 -14.601 21.792 1.00 69.94 148 PRO A O 1
ATOM 1225 N N . SER A 1 149 ? -5.847 -15.186 19.783 1.00 63.81 149 SER A N 1
ATOM 1226 C CA . SER A 1 149 ? -5.360 -16.505 20.181 1.00 63.81 149 SER A CA 1
ATOM 1227 C C . SER A 1 149 ? -4.138 -16.894 19.343 1.00 63.81 149 SER A C 1
ATOM 1229 O O . SER A 1 149 ? -4.109 -16.576 18.150 1.00 63.81 149 SER A O 1
ATOM 1231 N N . PRO A 1 150 ? -3.156 -17.628 19.903 1.00 54.50 150 PRO A N 1
ATOM 1232 C CA . PRO A 1 150 ? -2.085 -18.244 19.121 1.00 54.50 150 PRO A CA 1
ATOM 1233 C C . PRO A 1 150 ? -2.604 -19.274 18.097 1.00 54.50 150 PRO A C 1
ATOM 1235 O O . PRO A 1 150 ? -1.854 -19.668 17.215 1.00 54.50 150 PRO A O 1
ATOM 1238 N N . ILE A 1 151 ? -3.888 -19.664 18.140 1.00 46.75 151 ILE A N 1
ATOM 1239 C CA . ILE A 1 151 ? -4.560 -20.584 17.199 1.00 46.75 151 ILE A CA 1
ATOM 1240 C C . ILE A 1 151 ? -4.962 -19.859 15.887 1.00 46.75 151 ILE A C 1
ATOM 1242 O O . ILE A 1 151 ? -6.053 -20.027 15.354 1.00 46.75 151 ILE A O 1
ATOM 1246 N N . ILE A 1 152 ? -4.064 -19.047 15.323 1.00 52.16 152 ILE A N 1
ATOM 1247 C CA . ILE A 1 152 ? -4.065 -18.669 13.891 1.00 52.16 152 ILE A CA 1
ATOM 1248 C C . ILE A 1 152 ? -3.064 -19.589 13.153 1.00 52.16 152 ILE A C 1
ATOM 1250 O O . ILE A 1 152 ? -2.430 -19.229 12.171 1.00 52.16 152 ILE A O 1
ATOM 1254 N N . ILE A 1 153 ? -2.901 -20.822 13.644 1.00 46.84 153 ILE A N 1
ATOM 1255 C CA . ILE A 1 153 ? -1.968 -21.821 13.097 1.00 46.84 153 ILE A CA 1
ATOM 1256 C C . ILE A 1 153 ? -2.524 -22.460 11.810 1.00 46.84 153 ILE A C 1
ATOM 1258 O O . ILE A 1 153 ? -1.752 -22.905 10.970 1.00 46.84 153 ILE A O 1
ATOM 1262 N N . GLY A 1 154 ? -3.849 -22.467 11.611 1.00 50.06 154 GLY A N 1
ATOM 1263 C CA . GLY A 1 154 ? -4.476 -23.134 10.459 1.00 50.06 154 GLY A CA 1
ATOM 1264 C C . GLY A 1 154 ? -4.904 -22.223 9.307 1.00 50.06 154 GLY A C 1
ATOM 1265 O O . GLY A 1 154 ? -4.958 -22.673 8.166 1.00 50.06 154 GLY A O 1
ATOM 1266 N N . ASN A 1 155 ? -5.219 -20.949 9.573 1.00 58.94 155 ASN A N 1
ATOM 1267 C CA . ASN A 1 155 ? -5.683 -20.035 8.532 1.00 58.94 155 ASN A CA 1
ATOM 1268 C C . ASN A 1 155 ? -5.111 -18.628 8.756 1.00 58.94 155 ASN A C 1
ATOM 1270 O O . ASN A 1 155 ? -5.656 -17.887 9.575 1.00 58.94 155 ASN A O 1
ATOM 1274 N N . PRO A 1 156 ? -4.006 -18.254 8.084 1.00 78.25 156 PRO A N 1
ATOM 1275 C CA . PRO A 1 156 ? -3.366 -16.963 8.298 1.00 78.25 156 PRO A CA 1
ATOM 1276 C C . PRO A 1 156 ? -4.380 -15.839 8.079 1.00 78.25 156 PRO A C 1
ATOM 1278 O O . PRO A 1 156 ? -5.231 -15.941 7.194 1.00 78.25 156 PRO A O 1
ATOM 1281 N N . LEU A 1 157 ? -4.274 -14.753 8.851 1.00 86.88 157 LEU A N 1
ATOM 1282 C CA . LEU A 1 157 ? -5.136 -13.566 8.736 1.00 86.88 157 LEU A CA 1
ATOM 1283 C C . LEU A 1 157 ? -5.321 -13.132 7.271 1.00 86.88 157 LEU A C 1
ATOM 1285 O O . LEU A 1 157 ? -6.423 -12.782 6.856 1.00 86.88 157 LEU A O 1
ATOM 1289 N N . ARG A 1 158 ? -4.259 -13.283 6.471 1.00 88.50 158 ARG A N 1
ATOM 1290 C CA . ARG A 1 158 ? -4.248 -13.169 5.011 1.00 88.50 158 ARG A CA 1
ATOM 1291 C C . ARG A 1 158 ? -5.403 -13.899 4.310 1.00 88.50 158 ARG A C 1
ATOM 1293 O O . ARG A 1 158 ? -6.111 -13.335 3.492 1.00 88.50 158 ARG A O 1
ATOM 1300 N N . ASN A 1 159 ? -5.613 -15.173 4.595 1.00 88.50 159 ASN A N 1
ATOM 1301 C CA . ASN A 1 159 ? -6.640 -15.971 3.930 1.00 88.50 159 ASN A CA 1
ATOM 1302 C C . ASN A 1 159 ? -8.049 -15.617 4.416 1.00 88.50 159 ASN A C 1
ATOM 1304 O O . ASN A 1 159 ? -8.977 -15.576 3.611 1.00 88.50 159 ASN A O 1
ATOM 1308 N N . VAL A 1 160 ? -8.200 -15.326 5.712 1.00 88.94 160 VAL A N 1
ATOM 1309 C CA . VAL A 1 160 ? -9.486 -14.907 6.291 1.00 88.94 160 VAL A CA 1
ATOM 1310 C C . VAL A 1 160 ? -9.915 -13.565 5.695 1.00 88.94 160 VAL A C 1
ATOM 1312 O O . VAL A 1 160 ? -11.053 -13.403 5.263 1.00 88.94 160 VAL A O 1
ATOM 1315 N N . MET A 1 161 ? -8.990 -12.608 5.605 1.00 92.75 161 MET A N 1
ATOM 1316 C CA . MET A 1 161 ? -9.265 -11.277 5.057 1.00 92.75 161 MET A CA 1
ATOM 1317 C C . MET A 1 161 ? -9.340 -11.262 3.527 1.00 92.75 161 MET A C 1
ATOM 1319 O O . MET A 1 161 ? -9.910 -10.335 2.953 1.00 92.75 161 MET A O 1
ATOM 1323 N N . ALA A 1 162 ? -8.873 -12.318 2.855 1.00 91.75 162 ALA A N 1
ATOM 1324 C CA . ALA A 1 162 ? -9.040 -12.474 1.415 1.00 91.75 162 ALA A CA 1
ATOM 1325 C C . ALA A 1 162 ? -10.508 -12.588 0.979 1.00 91.75 162 ALA A C 1
ATOM 1327 O O . ALA A 1 162 ? -10.774 -12.421 -0.207 1.00 91.75 162 ALA A O 1
ATOM 1328 N N . VAL A 1 163 ? -11.446 -12.887 1.884 1.00 92.06 163 VAL A N 1
ATOM 1329 C CA . VAL A 1 163 ? -12.894 -12.972 1.600 1.00 92.06 163 VAL A CA 1
ATOM 1330 C C . VAL A 1 163 ? -13.724 -11.968 2.414 1.00 92.06 163 VAL A C 1
ATOM 1332 O O . VAL A 1 163 ? -14.947 -12.054 2.427 1.00 92.06 163 VAL A O 1
ATOM 1335 N N . ALA A 1 164 ? -13.073 -11.017 3.092 1.00 93.44 164 ALA A N 1
ATOM 1336 C CA . ALA A 1 164 ? -13.751 -9.983 3.872 1.00 93.44 164 ALA A CA 1
ATOM 1337 C C . ALA A 1 164 ? -14.605 -9.068 2.977 1.00 93.44 164 ALA A C 1
ATOM 1339 O O . ALA A 1 164 ? -14.186 -8.702 1.876 1.00 93.44 164 ALA A O 1
ATOM 1340 N N . LEU A 1 165 ? -15.774 -8.650 3.470 1.00 94.81 165 LEU A N 1
ATOM 1341 C CA . LEU A 1 165 ? -16.726 -7.855 2.687 1.00 94.81 165 LEU A CA 1
ATOM 1342 C C . LEU A 1 165 ? -16.174 -6.462 2.366 1.00 94.81 165 LEU A C 1
ATOM 1344 O O . LEU A 1 165 ? -16.389 -5.943 1.273 1.00 94.81 165 LEU A O 1
ATOM 1348 N N . CYS A 1 166 ? -15.421 -5.861 3.293 1.00 96.00 166 CYS A N 1
ATOM 1349 C CA . CYS A 1 166 ? -14.814 -4.548 3.069 1.00 96.00 166 CYS A CA 1
ATOM 1350 C C . CYS A 1 166 ? -13.483 -4.585 2.296 1.00 96.00 166 CYS A C 1
ATOM 1352 O O . CYS A 1 166 ? -12.916 -3.522 2.037 1.00 96.00 166 CYS A O 1
ATOM 1354 N N . ARG A 1 167 ? -12.971 -5.769 1.914 1.00 96.38 167 ARG A N 1
ATOM 1355 C CA . ARG A 1 167 ? -11.641 -5.945 1.294 1.00 96.38 167 ARG A CA 1
ATOM 1356 C C . ARG A 1 167 ? -11.431 -4.999 0.112 1.00 96.38 167 ARG A C 1
ATOM 1358 O O . ARG A 1 167 ? -10.474 -4.228 0.103 1.00 96.38 167 ARG A O 1
ATOM 1365 N N . ASP A 1 168 ? -12.335 -5.041 -0.861 1.00 95.44 168 ASP A N 1
ATOM 1366 C CA . ASP A 1 168 ? -12.192 -4.283 -2.109 1.00 95.44 168 ASP A CA 1
ATOM 1367 C C . ASP A 1 168 ? -12.329 -2.774 -1.879 1.00 95.44 168 ASP A C 1
ATOM 1369 O O . ASP A 1 168 ? -11.605 -1.975 -2.476 1.00 95.44 168 ASP A O 1
ATOM 1373 N N . GLU A 1 169 ? -13.178 -2.369 -0.933 1.00 96.00 169 GLU A N 1
ATOM 1374 C CA . GLU A 1 169 ? -13.303 -0.972 -0.521 1.00 96.00 169 GLU A CA 1
ATOM 1375 C C . GLU A 1 169 ? -11.991 -0.456 0.096 1.00 96.00 169 GLU A C 1
ATOM 1377 O O . GLU A 1 169 ? -11.513 0.628 -0.259 1.00 96.00 169 GLU A O 1
ATOM 1382 N N . ILE A 1 170 ? -11.364 -1.232 0.985 1.00 96.75 170 ILE A N 1
ATOM 1383 C CA . ILE A 1 170 ? -10.093 -0.855 1.615 1.00 96.75 170 ILE A CA 1
ATOM 1384 C C . ILE A 1 170 ? -8.953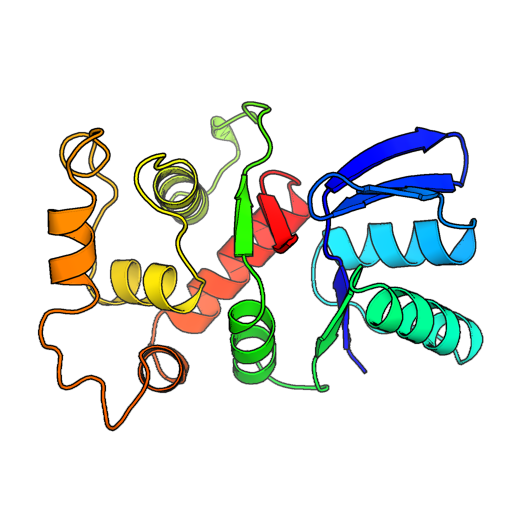 -0.844 0.598 1.00 96.75 170 ILE A C 1
ATOM 1386 O O . ILE A 1 170 ? -8.168 0.106 0.597 1.00 96.75 170 ILE A O 1
ATOM 1390 N N . ILE A 1 171 ? -8.893 -1.811 -0.319 1.00 96.06 171 ILE A N 1
ATOM 1391 C CA . ILE A 1 171 ? -7.914 -1.807 -1.418 1.00 96.06 171 ILE A CA 1
ATOM 1392 C C . ILE A 1 171 ? -8.084 -0.555 -2.271 1.00 96.06 171 ILE A C 1
ATOM 1394 O O . ILE A 1 171 ? -7.113 0.170 -2.484 1.00 96.06 171 ILE A O 1
ATOM 1398 N N . SER A 1 172 ? -9.312 -0.229 -2.681 1.00 95.56 172 SER A N 1
ATOM 1399 C CA . SER A 1 172 ? -9.578 0.984 -3.462 1.00 95.56 172 SER A CA 1
ATOM 1400 C C . SER A 1 172 ? -9.172 2.259 -2.709 1.00 95.56 172 SER A C 1
ATOM 1402 O O . SER A 1 172 ? -8.637 3.200 -3.300 1.00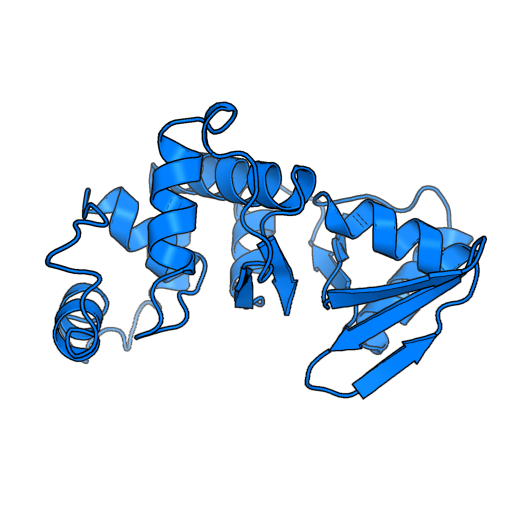 95.56 172 SER A O 1
ATOM 1404 N N . THR A 1 173 ? -9.348 2.274 -1.384 1.00 96.50 173 THR A N 1
ATOM 1405 C CA . THR A 1 173 ? -8.949 3.390 -0.519 1.0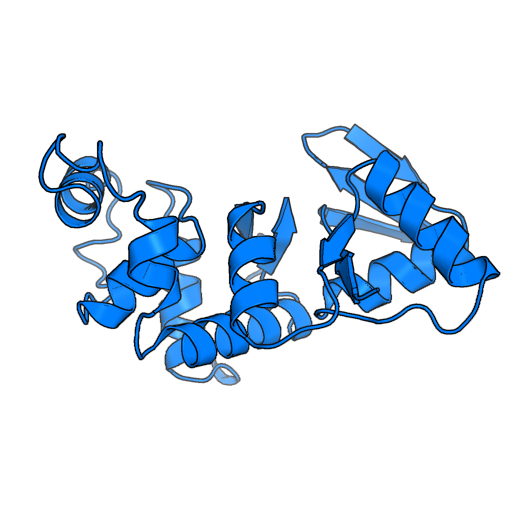0 96.50 173 THR A CA 1
ATOM 1406 C C . THR A 1 173 ? -7.427 3.521 -0.457 1.00 96.50 173 THR A C 1
ATOM 1408 O O . THR A 1 173 ? -6.898 4.622 -0.607 1.00 96.50 173 THR A O 1
ATOM 1411 N N . VAL A 1 174 ? -6.708 2.409 -0.289 1.00 95.88 174 VAL A N 1
ATOM 1412 C CA . VAL A 1 174 ? -5.238 2.366 -0.293 1.00 95.88 174 VAL A CA 1
ATOM 1413 C C . VAL A 1 174 ? -4.683 2.811 -1.648 1.00 95.88 174 VAL A C 1
ATOM 1415 O O . VAL A 1 174 ? -3.794 3.662 -1.690 1.00 95.88 174 VAL A O 1
ATOM 1418 N N . LEU A 1 175 ? -5.249 2.328 -2.756 1.00 95.31 175 LEU A N 1
ATOM 1419 C CA . LEU A 1 175 ? -4.876 2.762 -4.106 1.00 95.31 175 LEU A CA 1
ATOM 1420 C C . LEU A 1 175 ? -5.148 4.260 -4.322 1.00 95.31 175 LEU A C 1
ATOM 1422 O O . LEU A 1 175 ? -4.315 4.968 -4.888 1.00 95.31 175 LEU A O 1
ATOM 1426 N N . SER A 1 176 ? -6.258 4.788 -3.800 1.00 94.81 176 SER A N 1
ATOM 1427 C CA . SER A 1 176 ? -6.539 6.230 -3.832 1.00 94.81 176 SER A CA 1
ATOM 1428 C C . SER A 1 176 ? -5.488 7.040 -3.058 1.00 94.81 176 SER A C 1
ATOM 1430 O O . SER A 1 176 ? -5.011 8.070 -3.542 1.00 94.81 176 SER A O 1
ATOM 1432 N N . LEU A 1 177 ? -5.059 6.560 -1.886 1.00 94.12 177 LEU A N 1
ATOM 1433 C CA . LEU A 1 177 ? -3.999 7.197 -1.095 1.00 94.12 177 LEU A CA 1
ATOM 1434 C C . LEU A 1 177 ? -2.627 7.147 -1.787 1.00 94.12 177 LEU A C 1
ATOM 1436 O O . LEU A 1 177 ? -1.873 8.121 -1.700 1.00 94.12 177 LEU A O 1
ATOM 1440 N N . LEU A 1 178 ? -2.316 6.059 -2.500 1.00 93.56 178 LEU A N 1
ATOM 1441 C CA . LEU A 1 178 ? -1.123 5.947 -3.350 1.00 93.56 178 LEU A CA 1
ATOM 1442 C C . LEU A 1 178 ? -1.161 6.974 -4.488 1.00 93.56 178 LEU A C 1
ATOM 1444 O O . LEU A 1 178 ? -0.220 7.751 -4.659 1.00 93.56 178 LEU A O 1
ATOM 1448 N N . LYS A 1 179 ? -2.292 7.078 -5.198 1.00 92.56 179 LYS A N 1
ATOM 1449 C CA . LYS A 1 179 ? -2.504 8.078 -6.257 1.00 92.56 179 LYS A CA 1
ATOM 1450 C C . LYS A 1 179 ? -2.348 9.514 -5.747 1.00 92.56 179 LYS A C 1
ATOM 1452 O O . LYS A 1 179 ? -1.774 10.357 -6.436 1.00 92.56 179 LYS A O 1
ATOM 1457 N N . LYS A 1 180 ? -2.800 9.784 -4.518 1.00 90.88 180 LYS A N 1
ATOM 1458 C CA . LYS A 1 180 ? -2.635 11.076 -3.825 1.00 90.88 180 LYS A CA 1
ATOM 1459 C C . LYS A 1 180 ? -1.234 11.294 -3.242 1.00 90.88 180 LYS A C 1
ATOM 1461 O O . LYS A 1 180 ? -0.952 12.391 -2.771 1.00 90.88 180 LYS A O 1
ATOM 1466 N N . ARG A 1 181 ? -0.348 10.294 -3.311 1.00 89.56 181 ARG A N 1
ATOM 1467 C CA . ARG A 1 181 ? 1.017 10.310 -2.755 1.00 89.56 181 ARG A CA 1
ATOM 1468 C C . ARG A 1 181 ? 1.056 10.571 -1.249 1.00 89.56 181 ARG A C 1
ATOM 1470 O O . ARG A 1 181 ? 1.991 11.191 -0.746 1.00 89.56 181 ARG A O 1
ATOM 1477 N N . GLU A 1 182 ? 0.055 10.076 -0.527 1.00 91.00 182 GLU A N 1
ATOM 1478 C CA . GLU A 1 182 ? 0.028 10.123 0.940 1.00 91.00 182 GLU A CA 1
ATOM 1479 C C . GLU A 1 182 ? 0.774 8.940 1.558 1.00 91.00 182 GLU A C 1
ATOM 1481 O O . GLU A 1 182 ? 1.370 9.062 2.633 1.00 91.00 182 GLU A O 1
ATOM 1486 N N . ILE A 1 183 ? 0.791 7.812 0.849 1.00 93.12 183 ILE A N 1
ATOM 1487 C CA . ILE A 1 183 ? 1.485 6.589 1.245 1.00 93.12 183 IL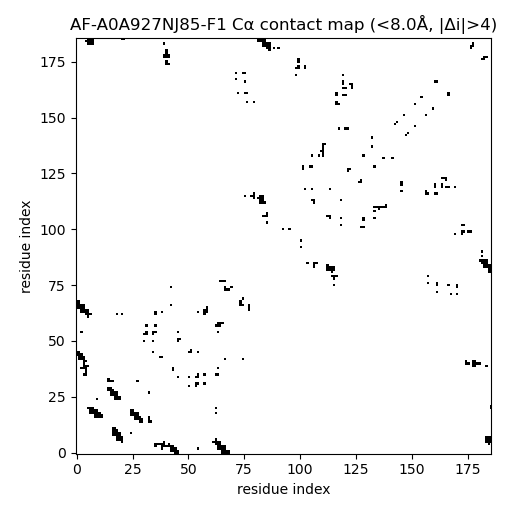E A CA 1
ATOM 1488 C C . ILE A 1 183 ? 2.353 6.056 0.103 1.00 93.12 183 ILE A C 1
ATOM 1490 O O . ILE A 1 183 ? 2.209 6.473 -1.044 1.00 93.12 183 ILE A O 1
ATOM 1494 N N . PHE A 1 184 ? 3.248 5.132 0.432 1.00 93.50 184 PHE A N 1
ATOM 1495 C CA . PHE A 1 184 ? 4.066 4.356 -0.495 1.00 93.50 184 PHE A CA 1
ATOM 1496 C C . PHE A 1 184 ? 4.267 2.936 0.048 1.00 93.50 184 PHE A C 1
ATOM 1498 O O . PHE A 1 184 ? 4.028 2.676 1.230 1.00 93.50 184 PHE A O 1
ATOM 1505 N N . LEU A 1 185 ? 4.704 2.023 -0.817 1.00 95.00 185 LEU A N 1
ATOM 1506 C CA . LEU A 1 185 ? 4.904 0.609 -0.489 1.00 95.00 185 LEU A CA 1
ATOM 1507 C C . LEU A 1 185 ? 6.390 0.305 -0.269 1.00 95.00 185 LEU A C 1
ATOM 1509 O O . LEU A 1 185 ? 7.233 0.890 -0.946 1.00 95.00 185 LEU A O 1
ATOM 1513 N N . ILE A 1 186 ? 6.727 -0.622 0.632 1.00 90.94 186 ILE A N 1
ATOM 1514 C CA . ILE A 1 186 ? 8.101 -1.143 0.844 1.00 90.94 186 ILE A CA 1
ATOM 1515 C C . ILE A 1 186 ? 8.158 -2.663 0.699 1.00 90.94 186 ILE A C 1
ATOM 1517 O O . ILE A 1 186 ? 7.128 -3.332 0.938 1.00 90.94 186 ILE A O 1
#

Mean predicted aligned error: 5.42 Å

Radius of gyration: 17.14 Å; Cα contacts (8 Å, |Δi|>4): 274; chains: 1; bounding box: 37×42×50 Å